Protein AF-A0ABD1I854-F1 (afdb_monomer_lite)

Radius of gyration: 20.21 Å; chains: 1; bounding box: 66×36×42 Å

Structure (mmCIF, N/CA/C/O backbone):
data_AF-A0ABD1I854-F1
#
_entry.id   AF-A0ABD1I854-F1
#
loop_
_atom_site.group_PDB
_atom_site.id
_atom_site.type_symbol
_atom_site.label_atom_id
_atom_site.label_alt_id
_atom_site.label_comp_id
_atom_site.label_asym_id
_atom_site.label_entity_id
_atom_site.label_seq_id
_atom_site.pdbx_PDB_ins_code
_atom_site.Cartn_x
_atom_site.Cartn_y
_atom_site.Cartn_z
_atom_site.occupancy
_atom_site.B_iso_or_equiv
_atom_site.auth_seq_id
_atom_site.auth_comp_id
_atom_site.auth_asym_id
_atom_site.auth_atom_id
_atom_site.pdbx_PDB_model_num
ATOM 1 N N . MET A 1 1 ? -23.327 -10.288 6.228 1.00 50.75 1 MET A N 1
ATOM 2 C CA . MET A 1 1 ? -22.316 -9.327 6.717 1.00 50.75 1 MET A CA 1
ATOM 3 C C . MET A 1 1 ? -22.996 -8.438 7.763 1.00 50.75 1 MET A C 1
ATOM 5 O O . MET A 1 1 ? -23.617 -7.455 7.400 1.00 50.75 1 MET A O 1
ATOM 9 N N . ARG A 1 2 ? -23.024 -8.877 9.032 1.00 57.56 2 ARG A N 1
ATOM 10 C CA . ARG A 1 2 ? -23.837 -8.277 10.121 1.00 57.56 2 ARG A CA 1
ATOM 11 C C . ARG A 1 2 ? -23.048 -7.278 10.988 1.00 57.56 2 ARG A C 1
ATOM 13 O O . ARG A 1 2 ? -23.642 -6.502 11.712 1.00 57.56 2 ARG A O 1
ATOM 20 N N . LEU A 1 3 ? -21.717 -7.284 10.861 1.00 57.09 3 LEU A N 1
ATOM 21 C CA . LEU A 1 3 ? -20.770 -6.491 11.661 1.00 57.09 3 LEU A CA 1
ATOM 22 C C . LEU A 1 3 ? -20.639 -5.019 11.231 1.00 57.09 3 LEU A C 1
ATOM 24 O O . LEU A 1 3 ? -20.014 -4.244 11.939 1.00 57.09 3 LEU A O 1
ATOM 28 N N . LEU A 1 4 ? -21.170 -4.651 10.059 1.00 61.00 4 LEU A N 1
ATOM 29 C CA . LEU A 1 4 ? -21.097 -3.288 9.507 1.00 61.00 4 LEU A CA 1
ATOM 30 C C . LEU A 1 4 ? -22.459 -2.572 9.525 1.00 61.00 4 LEU A C 1
ATOM 32 O O . LEU A 1 4 ? -22.620 -1.545 8.872 1.00 61.00 4 LEU A O 1
ATOM 36 N N . GLN A 1 5 ? -23.465 -3.147 10.191 1.00 66.25 5 GLN A N 1
ATOM 37 C CA . GLN A 1 5 ? -24.782 -2.526 10.317 1.00 66.25 5 GLN A CA 1
ATOM 38 C C . GLN A 1 5 ? -24.764 -1.528 11.473 1.00 66.25 5 GLN A C 1
ATOM 40 O O . GLN A 1 5 ? -24.362 -1.873 12.582 1.00 66.25 5 GLN A O 1
ATOM 45 N N . ASN A 1 6 ? -25.214 -0.301 11.209 1.00 50.88 6 ASN A N 1
ATOM 46 C CA . ASN A 1 6 ? -25.443 0.680 12.265 1.00 50.88 6 ASN A CA 1
ATOM 47 C C . ASN A 1 6 ? -26.523 0.150 13.229 1.00 50.88 6 ASN A C 1
ATOM 49 O O . ASN A 1 6 ? -27.461 -0.511 12.788 1.00 50.88 6 ASN A O 1
ATOM 53 N N . GLU A 1 7 ? -26.375 0.449 14.524 1.00 66.50 7 GLU A N 1
ATOM 54 C CA . GLU A 1 7 ? -27.298 0.059 15.612 1.00 66.50 7 GLU A CA 1
ATOM 55 C C . GLU A 1 7 ? -27.344 -1.439 15.973 1.00 66.50 7 GLU A C 1
ATOM 57 O O . GLU A 1 7 ? -28.276 -1.902 16.629 1.00 66.50 7 GLU A O 1
ATOM 62 N N . VAL A 1 8 ? -26.319 -2.209 15.596 1.00 72.94 8 VAL A N 1
ATOM 63 C CA . VAL A 1 8 ? -26.126 -3.588 16.068 1.00 72.94 8 VAL A CA 1
ATOM 64 C C . VAL A 1 8 ? -24.843 -3.655 16.887 1.00 72.94 8 VAL A C 1
ATOM 66 O O . VAL A 1 8 ? -23.802 -3.175 16.438 1.00 72.94 8 VAL A O 1
ATOM 69 N N . ASP A 1 9 ? -24.904 -4.274 18.068 1.00 74.12 9 ASP A N 1
ATOM 70 C CA . ASP A 1 9 ? -23.722 -4.473 18.905 1.00 74.12 9 ASP A CA 1
ATOM 71 C C . ASP A 1 9 ? -22.624 -5.212 18.131 1.00 74.12 9 ASP A C 1
ATOM 73 O O . ASP A 1 9 ? -22.840 -6.283 17.547 1.00 74.12 9 ASP A O 1
ATOM 77 N N . PHE A 1 10 ? -21.424 -4.632 18.139 1.00 74.94 10 PHE A N 1
ATOM 78 C CA . PHE A 1 10 ? -20.255 -5.225 17.508 1.00 74.94 10 PHE A CA 1
ATOM 79 C C . PHE A 1 10 ? -19.815 -6.461 18.301 1.00 74.94 10 PHE A C 1
ATOM 81 O O . PHE A 1 10 ? -19.092 -6.371 19.290 1.00 74.94 10 PHE A O 1
ATOM 88 N N . ASN A 1 11 ? -20.268 -7.636 17.864 1.00 77.25 11 ASN A N 1
ATOM 89 C CA . ASN A 1 11 ? -19.918 -8.910 18.482 1.00 77.25 11 ASN A CA 1
ATOM 90 C C . ASN A 1 11 ? -18.905 -9.674 17.617 1.00 77.25 11 ASN A C 1
ATOM 92 O O . ASN A 1 11 ? -19.271 -10.380 16.673 1.00 77.25 11 ASN A O 1
ATOM 96 N N . PHE A 1 12 ? -17.623 -9.531 17.955 1.00 78.69 12 PHE A N 1
ATOM 97 C CA . PHE A 1 12 ? -16.522 -10.250 17.317 1.00 78.69 12 PHE A CA 1
ATOM 98 C C . PHE A 1 12 ? -16.339 -11.640 17.943 1.00 78.69 12 PHE A C 1
ATOM 100 O O . PHE A 1 12 ? -15.460 -11.875 18.771 1.00 78.69 12 PHE A O 1
ATOM 107 N N . ASN A 1 13 ? -17.228 -12.556 17.566 1.00 85.38 13 ASN A N 1
ATOM 108 C CA . ASN A 1 13 ? -17.230 -13.931 18.061 1.00 85.38 13 ASN A CA 1
ATOM 109 C C . ASN A 1 13 ? -16.199 -14.826 17.342 1.00 85.38 13 ASN A C 1
ATOM 111 O O . ASN A 1 13 ? -15.531 -14.412 16.393 1.00 85.38 13 ASN A O 1
ATOM 115 N N . GLU A 1 14 ? -16.090 -16.081 17.776 1.00 84.75 14 GLU A N 1
ATOM 116 C CA . GLU A 1 14 ? -15.079 -17.013 17.262 1.00 84.75 14 GLU A CA 1
ATOM 117 C C . GLU A 1 14 ? -15.226 -17.301 15.759 1.00 84.75 14 GLU A C 1
ATOM 119 O O . GLU A 1 14 ? -14.236 -17.321 15.033 1.00 84.75 14 GLU A O 1
ATOM 124 N N . ALA A 1 15 ? -16.458 -17.361 15.244 1.00 82.88 15 ALA A N 1
ATOM 125 C CA . ALA A 1 15 ? -16.704 -17.485 13.806 1.00 82.88 15 ALA A CA 1
ATOM 126 C C . ALA A 1 15 ? -16.188 -16.267 13.009 1.00 82.88 15 ALA A C 1
ATOM 128 O O . ALA A 1 15 ? -15.741 -16.407 11.869 1.00 82.88 15 ALA A O 1
ATOM 129 N N . CYS A 1 16 ? -16.217 -15.062 13.595 1.00 80.62 16 CYS A N 1
ATOM 130 C CA . CYS A 1 16 ? -15.643 -13.863 12.978 1.00 80.62 16 CYS A CA 1
ATOM 131 C C . CYS A 1 16 ? -14.112 -13.916 12.960 1.00 80.62 16 CYS A C 1
ATOM 133 O O . CYS A 1 16 ? -13.509 -13.530 11.957 1.00 80.62 16 CYS A O 1
ATOM 135 N N . LYS A 1 17 ? -13.487 -14.430 14.028 1.00 81.00 17 LYS A N 1
ATOM 136 C CA . LYS A 1 17 ? -12.036 -14.659 14.076 1.00 81.00 17 LYS A CA 1
ATOM 137 C C . LYS A 1 17 ? -11.592 -15.670 13.029 1.00 81.00 17 LYS A C 1
ATOM 139 O O . LYS A 1 17 ? -10.662 -15.383 12.285 1.00 81.00 17 LYS A O 1
ATOM 144 N N . GLU A 1 18 ? -12.271 -16.809 12.923 1.00 83.19 18 GLU A N 1
ATOM 145 C CA . GLU A 1 18 ? -11.964 -17.833 11.918 1.00 83.19 18 GLU A CA 1
ATOM 146 C C . GLU A 1 18 ? -12.084 -17.280 10.493 1.00 83.19 18 GLU A C 1
ATOM 148 O O . GLU A 1 18 ? -11.177 -17.450 9.679 1.00 83.19 18 GLU A O 1
ATOM 153 N N . ALA A 1 19 ? -13.159 -16.541 10.199 1.00 80.56 19 ALA A N 1
ATOM 154 C CA . ALA A 1 19 ? -13.334 -15.893 8.902 1.00 80.56 19 ALA A CA 1
ATOM 155 C C . ALA A 1 19 ? -12.234 -14.856 8.613 1.00 80.56 19 ALA A C 1
ATOM 157 O O . ALA A 1 19 ? -11.747 -14.770 7.485 1.00 80.56 19 ALA A O 1
ATOM 158 N N . PHE A 1 20 ? -11.818 -14.086 9.621 1.00 78.62 20 PHE A N 1
ATOM 159 C CA . PHE A 1 20 ? -10.734 -13.113 9.498 1.00 78.62 20 PHE A CA 1
ATOM 160 C C . PHE A 1 20 ? -9.377 -13.782 9.249 1.00 78.62 20 PHE A C 1
ATOM 162 O O . PHE A 1 20 ? -8.643 -13.359 8.357 1.00 78.62 20 PHE A O 1
ATOM 169 N N . GLN A 1 21 ? -9.063 -14.859 9.973 1.00 80.12 21 GLN A N 1
ATOM 170 C CA . GLN A 1 21 ? -7.835 -15.628 9.761 1.00 80.12 21 GLN A CA 1
ATOM 171 C C . GLN A 1 21 ? -7.821 -16.304 8.387 1.00 80.12 21 GLN A C 1
ATOM 173 O O . GLN A 1 21 ? -6.813 -16.253 7.686 1.00 80.12 21 GLN A O 1
ATOM 178 N N . LEU A 1 22 ? -8.957 -16.846 7.940 1.00 81.44 22 LEU A N 1
ATOM 179 C CA . LEU A 1 22 ? -9.095 -17.399 6.594 1.00 81.44 22 LEU A CA 1
ATOM 180 C C . LEU A 1 22 ? -8.876 -16.332 5.511 1.00 81.44 22 LEU A C 1
ATOM 182 O O . LEU A 1 22 ? -8.257 -16.609 4.486 1.00 81.44 22 LEU A O 1
ATOM 186 N N . LEU A 1 23 ? -9.376 -15.111 5.718 1.00 77.56 23 LEU A N 1
ATOM 187 C CA . LEU A 1 23 ? -9.146 -13.992 4.803 1.00 77.56 23 LEU A CA 1
ATOM 188 C C . LEU A 1 23 ? -7.671 -13.590 4.768 1.00 77.56 23 LEU A C 1
ATOM 190 O O . LEU A 1 23 ? -7.126 -13.455 3.676 1.00 77.56 23 LEU A O 1
ATOM 194 N N . LYS A 1 24 ? -7.019 -13.463 5.932 1.00 76.44 24 LYS A N 1
ATOM 195 C CA . LYS A 1 24 ? -5.570 -13.228 6.021 1.00 76.44 24 LYS A CA 1
ATOM 196 C C . LYS A 1 24 ? -4.798 -14.289 5.246 1.00 76.44 24 LYS A C 1
ATOM 198 O O . LYS A 1 24 ? -3.991 -13.939 4.394 1.00 76.44 24 LYS A O 1
ATOM 203 N N . GLN A 1 25 ? -5.106 -15.565 5.483 1.00 74.56 25 GLN A N 1
ATOM 204 C CA . GLN A 1 25 ? -4.473 -16.680 4.786 1.00 74.56 25 GLN A CA 1
ATOM 205 C C . GLN A 1 25 ? -4.676 -16.573 3.273 1.00 74.56 25 GLN A C 1
ATOM 207 O O . GLN A 1 25 ? -3.716 -16.672 2.521 1.00 74.56 25 GLN A O 1
ATOM 212 N N . LYS A 1 26 ? -5.903 -16.304 2.812 1.00 74.38 26 LYS A N 1
ATOM 213 C CA . LYS A 1 26 ? -6.181 -16.158 1.379 1.00 74.38 26 LYS A CA 1
ATOM 214 C C . LYS A 1 26 ? -5.401 -15.008 0.746 1.00 74.38 26 LYS A C 1
ATOM 216 O O . LYS A 1 26 ? -4.877 -15.192 -0.347 1.00 74.38 26 LYS A O 1
ATOM 221 N N . LEU A 1 27 ? -5.292 -13.868 1.432 1.00 67.12 27 LEU A N 1
ATOM 222 C CA . LEU A 1 27 ? -4.556 -12.692 0.955 1.00 67.12 27 LEU A CA 1
ATOM 223 C C . LEU A 1 27 ? -3.057 -12.950 0.774 1.00 67.12 27 LEU A C 1
ATOM 225 O O . LEU A 1 27 ? -2.457 -12.321 -0.088 1.00 67.12 27 LEU A O 1
ATOM 229 N N . ILE A 1 28 ? -2.472 -13.867 1.550 1.00 66.69 28 ILE A N 1
ATOM 230 C CA . ILE A 1 28 ? -1.047 -14.228 1.460 1.00 66.69 28 ILE A CA 1
ATOM 231 C C . ILE A 1 28 ? -0.779 -15.482 0.613 1.00 66.69 28 ILE A C 1
ATOM 233 O O . ILE A 1 28 ? 0.373 -15.854 0.410 1.00 66.69 28 ILE A O 1
ATOM 237 N N . THR A 1 29 ? -1.824 -16.152 0.118 1.00 58.66 29 THR A N 1
ATOM 238 C CA . THR A 1 29 ? -1.708 -17.357 -0.720 1.00 58.66 29 THR A CA 1
ATOM 239 C C . THR A 1 29 ? -1.984 -17.063 -2.193 1.00 58.66 29 THR A C 1
ATOM 241 O O . THR A 1 29 ? -2.766 -16.177 -2.546 1.00 58.66 29 THR A O 1
ATOM 244 N N . THR A 1 30 ? -1.389 -17.857 -3.082 1.00 47.81 30 THR A N 1
ATOM 245 C CA . THR A 1 30 ? -1.773 -17.892 -4.498 1.00 47.81 30 THR A CA 1
ATOM 246 C C . THR A 1 30 ? -3.263 -18.254 -4.614 1.00 47.81 30 THR A C 1
ATOM 248 O O . THR A 1 30 ? -3.737 -19.129 -3.885 1.00 47.81 30 THR A O 1
ATOM 251 N N . PRO A 1 31 ? -4.054 -17.585 -5.476 1.00 56.50 31 PRO A N 1
ATOM 252 C CA . PRO A 1 31 ? -3.676 -16.762 -6.632 1.00 56.50 31 PRO A CA 1
ATOM 253 C C . PRO A 1 31 ? -3.690 -15.236 -6.387 1.00 56.50 31 PRO A C 1
ATOM 255 O O . PRO A 1 31 ? -3.755 -14.479 -7.352 1.00 56.50 31 PRO A O 1
ATOM 258 N N . ILE A 1 32 ? -3.722 -14.769 -5.129 1.00 59.09 32 ILE A N 1
ATOM 259 C CA . ILE A 1 32 ? -3.833 -13.328 -4.820 1.00 59.09 32 ILE A CA 1
ATOM 260 C C . ILE A 1 32 ? -2.467 -12.634 -4.866 1.00 59.09 32 ILE A C 1
ATOM 262 O O . ILE A 1 32 ? -2.372 -11.547 -5.435 1.00 59.09 32 ILE A O 1
ATOM 266 N N . ILE A 1 33 ? -1.431 -13.280 -4.321 1.00 59.41 33 ILE A N 1
ATOM 267 C CA . ILE A 1 33 ? -0.029 -12.889 -4.512 1.00 59.41 33 ILE A CA 1
ATOM 268 C C . ILE A 1 33 ? 0.542 -13.728 -5.654 1.00 59.41 33 ILE A C 1
ATOM 270 O O . ILE A 1 33 ? 0.610 -14.955 -5.551 1.00 59.41 33 ILE A O 1
ATOM 274 N N . CYS A 1 34 ? 0.927 -13.069 -6.743 1.00 67.88 34 CYS A N 1
ATOM 275 C CA . CYS A 1 34 ? 1.483 -13.704 -7.935 1.00 67.88 34 CYS A CA 1
ATOM 276 C C . CYS A 1 34 ? 2.959 -13.343 -8.119 1.00 67.88 34 CYS A C 1
ATOM 278 O O . CYS A 1 34 ? 3.390 -12.239 -7.785 1.00 67.88 34 CYS A O 1
ATOM 280 N N . SER A 1 35 ? 3.731 -14.266 -8.701 1.00 76.19 35 SER A N 1
ATOM 281 C CA . SER A 1 35 ? 5.072 -13.950 -9.196 1.00 76.19 35 SER A CA 1
ATOM 282 C C . SER A 1 35 ? 4.987 -12.859 -10.272 1.00 76.19 35 SER A C 1
ATOM 284 O O . SER A 1 35 ? 4.054 -12.889 -11.078 1.00 76.19 35 SER A O 1
ATOM 286 N N . PRO A 1 36 ? 5.935 -11.907 -10.298 1.00 82.50 36 PRO A N 1
ATOM 287 C CA . PRO A 1 36 ? 5.929 -10.834 -11.282 1.00 82.50 36 PRO A CA 1
ATOM 288 C C . PRO A 1 36 ? 6.141 -11.386 -12.695 1.00 82.50 36 PRO A C 1
ATOM 290 O O . PRO A 1 36 ? 7.041 -12.196 -12.924 1.00 82.50 36 PRO A O 1
ATOM 293 N N . ASP A 1 37 ? 5.353 -10.901 -13.651 1.00 84.75 37 ASP A N 1
ATOM 294 C CA . ASP A 1 37 ? 5.607 -11.099 -15.076 1.00 84.75 37 ASP A CA 1
ATOM 295 C C . ASP A 1 37 ? 6.385 -9.896 -15.617 1.00 84.75 37 ASP A C 1
ATOM 297 O O . ASP A 1 37 ? 5.823 -8.836 -15.883 1.00 84.75 37 ASP A O 1
ATOM 301 N N . TRP A 1 38 ? 7.694 -10.047 -15.799 1.00 82.94 38 TRP A N 1
ATOM 302 C CA . TRP A 1 38 ? 8.579 -8.971 -16.260 1.00 82.94 38 TRP A CA 1
ATOM 303 C C . TRP A 1 38 ? 8.280 -8.457 -17.680 1.00 82.94 38 TRP A C 1
ATOM 305 O O . TRP A 1 38 ? 8.883 -7.473 -18.112 1.00 82.94 38 TRP A O 1
ATOM 315 N N . SER A 1 39 ? 7.378 -9.110 -18.423 1.00 82.75 39 SER A N 1
ATOM 316 C CA . SER A 1 39 ? 6.902 -8.631 -19.724 1.00 82.75 39 SER A CA 1
ATOM 317 C C . SER A 1 39 ? 5.750 -7.624 -19.625 1.00 82.75 39 SER A C 1
ATOM 319 O O . SER A 1 39 ? 5.453 -6.947 -20.611 1.00 82.75 39 SER A O 1
ATOM 321 N N . LEU A 1 40 ? 5.124 -7.494 -18.450 1.00 84.12 40 LEU A N 1
ATOM 322 C CA . LEU A 1 40 ? 3.976 -6.624 -18.209 1.00 84.12 40 LEU A CA 1
ATOM 323 C C . LEU A 1 40 ? 4.346 -5.390 -17.371 1.00 84.12 40 LEU A C 1
ATOM 325 O O . LEU A 1 40 ? 5.197 -5.464 -16.482 1.00 84.12 40 LEU A O 1
ATOM 329 N N . PRO A 1 41 ? 3.673 -4.246 -17.595 1.00 85.25 41 PRO A N 1
ATOM 330 C CA . PRO A 1 41 ? 3.910 -3.044 -16.809 1.00 85.25 41 PRO A CA 1
ATOM 331 C C . PRO A 1 41 ? 3.416 -3.213 -15.368 1.00 85.25 41 PRO A C 1
ATOM 333 O O . PRO A 1 41 ? 2.318 -3.720 -15.121 1.00 85.25 41 PRO A O 1
ATOM 336 N N . PHE A 1 42 ? 4.213 -2.729 -14.417 1.00 86.69 42 PHE A N 1
ATOM 337 C CA . PHE A 1 42 ? 3.826 -2.646 -13.010 1.00 86.69 42 PHE A CA 1
ATOM 338 C C . PHE A 1 42 ? 2.863 -1.473 -12.759 1.00 86.69 42 PHE A C 1
ATOM 340 O O . PHE A 1 42 ? 2.998 -0.397 -13.340 1.00 86.69 42 PHE A O 1
ATOM 347 N N . GLU A 1 43 ? 1.908 -1.668 -11.850 1.00 87.62 43 GLU A N 1
ATOM 348 C CA . GLU A 1 43 ? 1.030 -0.636 -11.294 1.00 87.62 43 GLU A CA 1
ATOM 349 C C . GLU A 1 43 ? 1.336 -0.495 -9.799 1.00 87.62 43 GLU A C 1
ATOM 351 O O . GLU A 1 43 ? 1.318 -1.476 -9.054 1.00 87.62 43 GLU A O 1
ATOM 356 N N . ILE A 1 44 ? 1.607 0.736 -9.360 1.00 89.06 44 ILE A N 1
ATOM 357 C CA . ILE A 1 44 ? 1.726 1.071 -7.941 1.00 89.06 44 ILE A CA 1
ATOM 358 C C . ILE A 1 44 ? 0.469 1.821 -7.523 1.00 89.06 44 ILE A C 1
ATOM 360 O O . ILE A 1 44 ? 0.086 2.817 -8.137 1.00 89.06 44 ILE A O 1
ATOM 364 N N . MET A 1 45 ? -0.158 1.355 -6.450 1.00 90.31 45 MET A N 1
ATOM 365 C CA . MET A 1 45 ? -1.266 2.037 -5.795 1.00 90.31 45 MET A CA 1
ATOM 366 C C . MET A 1 45 ? -0.813 2.418 -4.393 1.00 90.31 45 MET A C 1
ATOM 368 O O . MET A 1 45 ? -0.412 1.550 -3.629 1.00 90.31 45 MET A O 1
ATOM 372 N N . CYS A 1 46 ? -0.863 3.697 -4.039 1.00 90.12 46 CYS A N 1
ATOM 373 C CA . CYS A 1 46 ? -0.487 4.158 -2.705 1.00 90.12 46 CYS A CA 1
ATOM 374 C C . CYS A 1 46 ? -1.538 5.107 -2.142 1.00 90.12 46 CYS A C 1
ATOM 376 O O . CYS A 1 46 ? -2.302 5.714 -2.892 1.00 90.12 46 CYS A O 1
ATOM 378 N N . ASP A 1 47 ? -1.605 5.174 -0.820 1.00 89.19 47 ASP A N 1
ATOM 379 C CA . ASP A 1 47 ? -2.479 6.091 -0.108 1.00 89.19 47 ASP A CA 1
ATOM 380 C C . ASP A 1 47 ? -1.879 6.461 1.250 1.00 89.19 47 ASP A C 1
ATOM 382 O O . ASP A 1 47 ? -1.040 5.743 1.806 1.00 89.19 47 ASP A O 1
ATOM 386 N N . ALA A 1 48 ? -2.312 7.598 1.781 1.00 88.50 48 ALA A N 1
ATOM 387 C CA . ALA A 1 48 ? -1.858 8.125 3.053 1.00 88.50 48 ALA A CA 1
ATOM 388 C C . ALA A 1 48 ? -3.045 8.422 3.966 1.00 88.50 48 ALA A C 1
ATOM 390 O O . ALA A 1 48 ? -3.954 9.167 3.603 1.00 88.50 48 ALA A O 1
ATOM 391 N N . GLY A 1 49 ? -2.998 7.862 5.168 1.00 86.50 49 GLY A N 1
ATOM 392 C CA . GLY A 1 49 ? -3.917 8.158 6.251 1.00 86.50 49 GLY A CA 1
ATOM 393 C C . GLY A 1 49 ? -3.261 9.070 7.281 1.00 86.50 49 GLY A C 1
ATOM 394 O O . GLY A 1 49 ? -2.124 9.521 7.133 1.00 86.50 49 GLY A O 1
ATOM 395 N N . ASP A 1 50 ? -3.971 9.314 8.378 1.00 85.38 50 ASP A N 1
ATOM 396 C CA . ASP A 1 50 ? -3.457 10.149 9.468 1.00 85.38 50 ASP A CA 1
ATOM 397 C C . ASP A 1 50 ? -2.337 9.479 10.270 1.00 85.38 50 ASP A C 1
ATOM 399 O O . ASP A 1 50 ? -1.545 10.156 10.927 1.00 85.38 50 ASP A O 1
ATOM 403 N N . LEU A 1 51 ? -2.274 8.147 10.220 1.00 82.75 51 LEU A N 1
ATOM 404 C CA . LEU A 1 51 ? -1.416 7.336 11.080 1.00 82.75 51 LEU A CA 1
ATOM 405 C C . LEU A 1 51 ? -0.384 6.518 10.312 1.00 82.75 51 LEU A C 1
ATOM 407 O O . LEU A 1 51 ? 0.672 6.227 10.871 1.00 82.75 51 LEU A O 1
ATOM 411 N N . ALA A 1 52 ? -0.661 6.152 9.063 1.00 87.94 52 ALA A N 1
ATOM 412 C CA . ALA A 1 52 ? 0.217 5.327 8.249 1.00 87.94 52 ALA A CA 1
ATOM 413 C C . ALA A 1 52 ? 0.095 5.668 6.758 1.00 87.94 52 ALA A C 1
ATOM 415 O O . ALA A 1 52 ? -0.857 6.307 6.308 1.00 87.94 52 ALA A O 1
ATOM 416 N N . VAL A 1 53 ? 1.072 5.206 5.986 1.00 88.69 53 VAL A N 1
ATOM 417 C CA . VAL A 1 53 ? 1.007 5.137 4.524 1.00 88.69 53 VAL A CA 1
ATOM 418 C C . VAL A 1 53 ? 0.920 3.681 4.093 1.00 88.69 53 VAL A C 1
ATOM 420 O O . VAL A 1 53 ? 1.543 2.806 4.697 1.00 88.69 53 VAL A O 1
ATOM 423 N N . GLY A 1 54 ? 0.142 3.430 3.046 1.00 88.00 54 GLY A N 1
ATOM 424 C CA . GLY A 1 54 ? -0.025 2.122 2.428 1.00 88.00 54 GLY A CA 1
ATOM 425 C C . GLY A 1 54 ? 0.374 2.166 0.960 1.00 88.00 54 GLY A C 1
ATOM 426 O O . GLY A 1 54 ? 0.118 3.152 0.271 1.00 88.00 54 GLY A O 1
ATOM 427 N N . ALA A 1 55 ? 0.991 1.099 0.469 1.00 89.25 55 ALA A N 1
ATOM 428 C CA . ALA A 1 55 ? 1.365 0.936 -0.925 1.00 89.25 55 ALA A CA 1
ATOM 429 C C . ALA A 1 55 ? 1.172 -0.517 -1.380 1.00 89.25 55 ALA A C 1
ATOM 431 O O . ALA A 1 55 ? 1.353 -1.462 -0.616 1.00 89.25 55 ALA A O 1
ATOM 432 N N . VAL A 1 56 ? 0.798 -0.698 -2.640 1.00 89.75 56 VAL A N 1
ATOM 433 C CA . VAL A 1 56 ? 0.554 -1.993 -3.271 1.00 89.75 56 VAL A CA 1
ATOM 434 C C . VAL A 1 56 ? 1.233 -1.995 -4.628 1.00 89.75 56 VAL A C 1
ATOM 436 O O . VAL A 1 56 ? 1.000 -1.092 -5.432 1.00 89.75 56 VAL A O 1
ATOM 439 N N . LEU A 1 57 ? 2.049 -3.012 -4.878 1.00 88.62 57 LEU A N 1
ATOM 440 C CA . LEU A 1 57 ? 2.619 -3.310 -6.183 1.00 88.62 57 LEU A CA 1
ATOM 441 C C . LEU A 1 57 ? 1.779 -4.399 -6.844 1.00 88.62 57 LEU A C 1
ATOM 443 O O . LEU A 1 57 ? 1.547 -5.452 -6.248 1.00 88.62 57 LEU A O 1
ATOM 447 N N . GLY A 1 58 ? 1.354 -4.179 -8.080 1.00 89.69 58 GLY A N 1
ATOM 448 C CA . GLY A 1 58 ? 0.596 -5.162 -8.840 1.00 89.69 58 GLY A CA 1
ATOM 449 C C . GLY A 1 58 ? 0.823 -5.065 -10.339 1.00 89.69 58 GLY A C 1
ATOM 450 O O . GLY A 1 58 ? 1.5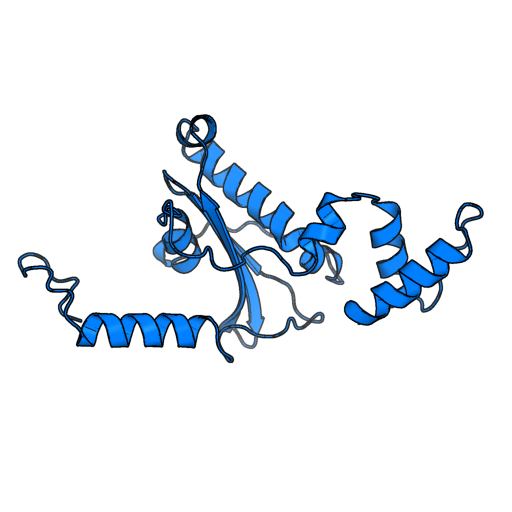90 -4.235 -10.821 1.00 89.69 58 GLY A O 1
ATOM 451 N N . GLN A 1 59 ? 0.141 -5.928 -11.081 1.00 87.44 59 GLN A N 1
ATOM 452 C CA . GLN A 1 59 ? 0.126 -5.950 -12.541 1.00 87.44 59 GLN A CA 1
ATOM 453 C C . GLN A 1 59 ? -1.295 -6.172 -13.044 1.00 87.44 59 GLN A C 1
ATOM 455 O O . GLN A 1 59 ? -2.107 -6.831 -12.390 1.00 87.44 59 GLN A O 1
ATOM 460 N N . LYS A 1 60 ? -1.604 -5.630 -14.223 1.00 86.31 60 LYS A N 1
ATOM 461 C CA . LYS A 1 60 ? -2.868 -5.913 -14.906 1.00 86.31 60 LYS A CA 1
ATOM 462 C C . LYS A 1 60 ? -2.673 -7.031 -15.915 1.00 86.31 60 LYS A C 1
ATOM 464 O O . LYS A 1 60 ? -1.959 -6.851 -16.894 1.00 86.31 60 LYS A O 1
ATOM 469 N N . ILE A 1 61 ? -3.368 -8.142 -15.698 1.00 84.62 61 ILE A N 1
ATOM 470 C CA . ILE A 1 61 ? -3.404 -9.292 -16.604 1.00 84.62 61 ILE A CA 1
ATOM 471 C C . ILE A 1 61 ? -4.860 -9.460 -17.041 1.00 84.62 61 ILE A C 1
ATOM 473 O O . ILE A 1 61 ? -5.752 -9.582 -16.199 1.00 84.62 61 ILE A O 1
ATOM 477 N N . ASP A 1 62 ? -5.122 -9.374 -18.347 1.00 85.38 62 ASP A N 1
ATOM 478 C CA . ASP A 1 62 ? -6.470 -9.458 -18.936 1.00 85.38 62 ASP A CA 1
ATOM 479 C C . ASP A 1 62 ? -7.502 -8.513 -18.286 1.00 85.38 62 ASP A C 1
ATOM 481 O O . ASP A 1 62 ? -8.652 -8.870 -18.023 1.00 85.38 62 ASP A O 1
ATOM 485 N N . GLY A 1 63 ? -7.073 -7.288 -17.966 1.00 82.31 63 GLY A N 1
ATOM 486 C CA . GLY A 1 63 ? -7.916 -6.265 -17.337 1.00 82.31 63 GLY A CA 1
ATOM 487 C C . GLY A 1 63 ? -8.177 -6.466 -15.839 1.00 82.31 63 GLY A C 1
ATOM 488 O O . GLY A 1 63 ? -8.850 -5.634 -15.230 1.00 82.31 63 GLY A O 1
ATOM 489 N N . LYS A 1 64 ? -7.626 -7.519 -15.224 1.00 82.75 64 LYS A N 1
ATOM 490 C CA . LYS A 1 64 ? -7.703 -7.778 -13.780 1.00 82.75 64 LYS A CA 1
ATOM 491 C C . LYS A 1 64 ? -6.386 -7.411 -13.105 1.00 82.75 64 LYS A C 1
ATOM 493 O O . LYS A 1 64 ? -5.320 -7.766 -13.597 1.00 82.75 64 LYS A O 1
ATOM 498 N N . SER A 1 65 ? -6.465 -6.714 -11.975 1.00 81.94 65 SER A N 1
ATOM 499 C CA . SER A 1 65 ? -5.291 -6.390 -11.162 1.00 81.94 65 SER A CA 1
ATOM 500 C C . SER A 1 65 ? -4.927 -7.574 -10.268 1.00 81.94 65 SER A C 1
ATOM 502 O O . SER A 1 65 ? -5.754 -8.032 -9.478 1.00 81.94 65 SER A O 1
ATOM 504 N N . TYR A 1 66 ? -3.688 -8.036 -10.384 1.00 84.06 66 TYR A N 1
ATOM 505 C CA . TYR A 1 66 ? -3.069 -9.028 -9.511 1.00 84.06 66 TYR A CA 1
ATOM 506 C C . TYR A 1 66 ? -2.044 -8.336 -8.633 1.00 84.06 66 TYR A C 1
ATOM 508 O O . TYR A 1 66 ? -1.303 -7.473 -9.108 1.00 84.06 66 TYR A O 1
ATOM 516 N N . VAL A 1 67 ? -2.013 -8.695 -7.353 1.00 84.44 67 VAL A N 1
ATOM 517 C CA . VAL A 1 67 ? -1.055 -8.114 -6.421 1.00 84.44 67 VAL A CA 1
ATOM 518 C C . VAL A 1 67 ? 0.214 -8.951 -6.411 1.00 84.44 67 VAL A C 1
ATOM 520 O O . VAL A 1 67 ? 0.186 -10.176 -6.484 1.00 84.44 67 VAL A O 1
ATOM 523 N N . ILE A 1 68 ? 1.339 -8.256 -6.340 1.00 84.56 68 ILE A N 1
ATOM 524 C CA . ILE A 1 68 ? 2.672 -8.836 -6.213 1.00 84.56 68 ILE A CA 1
ATOM 525 C C . ILE A 1 68 ? 3.182 -8.591 -4.798 1.00 84.56 68 ILE A C 1
ATOM 527 O O . ILE A 1 68 ? 3.735 -9.496 -4.182 1.00 84.56 68 ILE A O 1
ATOM 531 N N . PHE A 1 69 ? 2.973 -7.384 -4.262 1.00 83.62 69 PHE A N 1
ATOM 532 C CA . PHE A 1 69 ? 3.452 -7.036 -2.930 1.00 83.62 69 PHE A CA 1
ATOM 533 C C . PHE A 1 69 ? 2.591 -5.966 -2.251 1.00 83.62 69 PHE A C 1
ATOM 535 O O . PHE A 1 69 ? 2.079 -5.056 -2.905 1.00 83.62 69 PHE A O 1
ATOM 542 N N . TYR A 1 70 ? 2.484 -6.049 -0.926 1.00 84.06 70 TYR A N 1
ATOM 543 C CA . TYR A 1 70 ? 1.867 -5.040 -0.064 1.00 84.06 70 TYR A CA 1
ATOM 544 C C . TYR A 1 70 ? 2.936 -4.429 0.839 1.00 84.06 70 TYR A C 1
ATOM 546 O O . TYR A 1 70 ? 3.735 -5.159 1.408 1.00 84.06 70 TYR A O 1
ATOM 554 N N . ALA A 1 71 ? 2.950 -3.110 0.994 1.00 84.38 71 ALA A N 1
ATOM 555 C CA . ALA A 1 71 ? 3.872 -2.415 1.881 1.00 84.38 71 ALA A CA 1
ATOM 556 C C . ALA A 1 71 ? 3.113 -1.380 2.712 1.00 84.38 71 ALA A C 1
ATOM 558 O O . ALA A 1 71 ? 2.251 -0.664 2.200 1.00 84.38 71 ALA A O 1
ATOM 559 N N . SER A 1 72 ? 3.438 -1.274 3.996 1.00 86.81 72 SER A N 1
ATOM 560 C CA . SER A 1 72 ? 2.857 -0.261 4.877 1.00 86.81 72 SER A CA 1
ATOM 561 C C . SER A 1 72 ? 3.911 0.346 5.798 1.00 86.81 72 SER A C 1
ATOM 563 O O . SER A 1 72 ? 4.947 -0.258 6.086 1.00 86.81 72 SER A O 1
ATOM 565 N N . LYS A 1 73 ? 3.691 1.587 6.231 1.00 85.62 73 LYS A N 1
ATOM 566 C CA . LYS A 1 73 ? 4.575 2.261 7.187 1.00 85.62 73 LYS A CA 1
ATOM 567 C C . LYS A 1 73 ? 3.784 3.183 8.095 1.00 85.62 73 LYS A C 1
ATOM 569 O O . LYS A 1 73 ? 3.163 4.136 7.632 1.00 85.62 73 LYS A O 1
ATOM 574 N N . THR A 1 74 ? 3.889 2.943 9.397 1.00 86.75 74 THR A N 1
ATOM 575 C CA . THR A 1 74 ? 3.380 3.852 10.426 1.00 86.75 74 THR A CA 1
ATOM 576 C C . THR A 1 74 ? 4.146 5.177 10.384 1.00 86.75 74 THR A C 1
ATOM 578 O O . THR A 1 74 ? 5.379 5.203 10.343 1.00 86.75 74 THR A O 1
ATOM 581 N N . LEU A 1 75 ? 3.418 6.291 10.411 1.00 83.38 75 LEU A N 1
ATOM 582 C CA . LEU A 1 75 ? 3.976 7.636 10.458 1.00 83.38 75 LEU A CA 1
ATOM 583 C C . LEU A 1 75 ? 4.541 7.935 11.849 1.00 83.38 75 LEU A C 1
ATOM 585 O O . LEU A 1 75 ? 3.892 7.675 12.871 1.00 83.38 75 LEU A O 1
ATOM 589 N N . ASN A 1 76 ? 5.730 8.537 11.883 1.00 86.44 76 ASN A N 1
ATOM 590 C CA . ASN A 1 76 ? 6.310 9.062 13.119 1.00 86.44 76 ASN A CA 1
ATOM 591 C C . ASN A 1 76 ? 5.623 10.373 13.553 1.00 86.44 76 ASN A C 1
ATOM 593 O O . ASN A 1 76 ? 4.837 10.955 12.805 1.00 86.44 76 ASN A O 1
ATOM 597 N N . GLN A 1 77 ? 5.937 10.866 14.754 1.00 85.56 77 GLN A N 1
ATOM 598 C CA . GLN A 1 77 ? 5.280 12.053 15.314 1.00 85.56 77 GLN A CA 1
ATOM 599 C C . GLN A 1 77 ? 5.383 13.295 14.414 1.00 85.56 77 GLN A C 1
ATOM 601 O O . GLN A 1 77 ? 4.419 14.045 14.303 1.00 85.56 77 GLN A O 1
ATOM 606 N N . ALA A 1 78 ? 6.524 13.508 13.752 1.00 87.06 78 ALA A N 1
ATOM 607 C CA . ALA A 1 78 ? 6.699 14.641 12.848 1.00 87.06 78 ALA A CA 1
ATOM 608 C C . ALA A 1 78 ? 5.850 14.481 11.577 1.00 87.06 78 ALA A C 1
ATOM 610 O O . ALA A 1 78 ? 5.164 15.413 11.177 1.00 87.06 78 ALA A O 1
ATOM 611 N N . GLN A 1 79 ? 5.841 13.282 10.991 1.00 85.69 79 GLN A N 1
ATOM 612 C CA . GLN A 1 79 ? 5.093 12.972 9.771 1.00 85.69 79 GLN A CA 1
ATOM 613 C C . GLN A 1 79 ? 3.575 12.986 9.978 1.00 85.69 79 GLN A C 1
ATOM 615 O O . GLN A 1 79 ? 2.827 13.302 9.058 1.00 85.69 79 GLN A O 1
ATOM 620 N N . ARG A 1 80 ? 3.092 12.676 11.186 1.00 87.19 80 ARG A N 1
ATOM 621 C CA . ARG A 1 80 ? 1.661 12.785 11.522 1.00 87.19 80 ARG A CA 1
ATOM 622 C C . ARG A 1 80 ? 1.153 14.224 11.470 1.00 87.19 80 ARG A C 1
ATOM 624 O O . ARG A 1 80 ? -0.014 14.437 11.146 1.00 87.19 80 ARG A O 1
ATOM 631 N N . ASN A 1 81 ? 2.031 15.188 11.747 1.00 90.56 81 ASN A N 1
ATOM 632 C CA . ASN A 1 81 ? 1.712 16.614 11.717 1.00 90.56 81 ASN A CA 1
ATOM 633 C C . ASN A 1 81 ? 1.744 17.215 10.304 1.00 90.56 81 ASN A C 1
ATOM 635 O O . ASN A 1 81 ? 1.387 18.379 10.152 1.00 90.56 81 ASN A O 1
ATOM 639 N N . TYR A 1 82 ? 2.174 16.453 9.294 1.00 89.56 82 TYR A N 1
ATOM 640 C CA . TYR A 1 82 ? 2.140 16.891 7.902 1.00 89.56 82 TYR A CA 1
ATOM 641 C C . TYR A 1 82 ? 0.706 17.113 7.426 1.00 89.56 82 TYR A C 1
ATOM 643 O O . TYR A 1 82 ? -0.237 16.448 7.884 1.00 89.56 82 TYR A O 1
ATOM 651 N N . ASP A 1 83 ? 0.553 18.031 6.477 1.00 90.88 83 ASP A N 1
ATOM 652 C CA . ASP A 1 83 ? -0.720 18.243 5.812 1.00 90.88 83 ASP A CA 1
ATOM 653 C C . ASP A 1 83 ? -1.093 17.044 4.916 1.00 90.88 83 ASP A C 1
ATOM 655 O O . ASP A 1 83 ? -0.309 16.122 4.664 1.00 90.88 83 ASP A O 1
ATOM 659 N N . THR A 1 84 ? -2.338 17.015 4.446 1.00 86.44 84 THR A N 1
ATOM 660 C CA . THR A 1 84 ? -2.850 15.899 3.641 1.00 86.44 84 THR A CA 1
ATOM 661 C C . THR A 1 84 ? -2.069 15.698 2.339 1.00 86.44 84 THR A C 1
ATOM 663 O O . THR A 1 84 ? -1.925 14.565 1.879 1.00 86.44 84 THR A O 1
ATOM 666 N N . MET A 1 85 ? -1.566 16.768 1.724 1.00 87.62 85 MET A N 1
ATOM 667 C CA . MET A 1 85 ? -0.832 16.688 0.461 1.00 87.62 85 MET A CA 1
ATOM 668 C C . MET A 1 85 ? 0.590 16.177 0.681 1.00 87.62 85 MET A C 1
ATOM 670 O O . MET A 1 85 ? 1.046 15.300 -0.052 1.00 87.62 85 MET A O 1
ATOM 674 N N . GLU A 1 86 ? 1.258 16.654 1.726 1.00 89.25 86 GLU A N 1
ATOM 675 C CA . GLU A 1 86 ? 2.562 16.176 2.178 1.00 89.25 86 GLU A CA 1
ATOM 676 C C . GLU A 1 86 ? 2.514 14.686 2.538 1.00 89.25 86 GLU A C 1
ATOM 678 O O . GLU A 1 86 ? 3.382 13.916 2.124 1.00 89.25 86 GLU A O 1
ATOM 683 N N . LYS A 1 87 ? 1.459 14.241 3.233 1.00 87.75 87 LYS A N 1
ATOM 684 C CA . LYS A 1 87 ? 1.227 12.820 3.540 1.00 87.75 87 LYS A CA 1
ATOM 685 C C . LYS A 1 87 ? 1.054 11.977 2.277 1.00 87.75 87 LYS A C 1
ATOM 687 O O . LYS A 1 87 ? 1.683 10.927 2.152 1.00 87.75 87 LYS A O 1
ATOM 692 N N . LYS A 1 88 ? 0.252 12.440 1.313 1.00 88.44 88 LYS A N 1
ATOM 693 C CA . LYS A 1 88 ? 0.092 11.756 0.018 1.00 88.44 88 LYS A CA 1
ATOM 694 C C . LYS A 1 88 ? 1.414 11.667 -0.742 1.00 88.44 88 LYS A C 1
ATOM 696 O O . LYS A 1 88 ? 1.747 10.605 -1.260 1.00 88.44 88 LYS A O 1
ATOM 701 N N . MET A 1 89 ? 2.197 12.746 -0.762 1.00 90.69 89 MET A N 1
ATOM 702 C CA . MET A 1 89 ? 3.521 12.745 -1.387 1.00 90.69 89 MET A CA 1
ATOM 703 C C . MET A 1 89 ? 4.473 11.767 -0.687 1.00 90.69 89 MET A C 1
ATOM 705 O O . MET A 1 89 ? 5.209 11.038 -1.349 1.00 90.69 89 MET A O 1
ATOM 709 N N . LEU A 1 90 ? 4.417 11.684 0.643 1.00 87.81 90 LEU A N 1
ATOM 710 C CA . LEU A 1 90 ? 5.182 10.708 1.412 1.00 87.81 90 LEU A CA 1
ATOM 711 C C . LEU A 1 90 ? 4.804 9.264 1.050 1.00 87.81 90 LEU A C 1
ATOM 713 O O . LEU A 1 90 ? 5.700 8.432 0.938 1.00 87.81 90 LEU A O 1
ATOM 717 N N . ALA A 1 91 ? 3.521 8.961 0.825 1.00 87.81 91 ALA A N 1
ATOM 718 C CA . ALA A 1 91 ? 3.095 7.639 0.357 1.00 87.81 91 ALA A CA 1
ATOM 719 C C . ALA A 1 91 ? 3.667 7.303 -1.030 1.00 87.81 91 ALA A C 1
ATOM 721 O O . ALA A 1 91 ? 4.128 6.180 -1.243 1.00 87.81 91 ALA A O 1
ATOM 722 N N . VAL A 1 92 ? 3.714 8.283 -1.941 1.00 89.88 92 VAL A N 1
ATOM 723 C CA . VAL A 1 92 ? 4.345 8.122 -3.259 1.00 89.88 92 VAL A CA 1
ATOM 724 C C . VAL A 1 92 ? 5.833 7.818 -3.096 1.00 89.88 92 VAL A C 1
ATOM 726 O O . VAL A 1 92 ? 6.288 6.777 -3.567 1.00 89.88 92 VAL A O 1
ATOM 729 N N . VAL A 1 93 ? 6.582 8.659 -2.376 1.00 90.00 93 VAL A N 1
ATOM 730 C CA . VAL A 1 93 ? 8.025 8.462 -2.143 1.00 90.00 93 VAL A CA 1
ATOM 731 C C . VAL A 1 93 ? 8.298 7.101 -1.504 1.00 90.00 93 VAL A C 1
ATOM 733 O O . VAL A 1 93 ? 9.111 6.336 -2.016 1.00 90.00 93 VAL A O 1
ATOM 736 N N . TYR A 1 94 ? 7.557 6.757 -0.449 1.00 88.44 94 TYR A N 1
ATOM 737 C CA . TYR A 1 94 ? 7.668 5.469 0.231 1.00 88.44 94 TYR A CA 1
ATOM 738 C C . TYR A 1 94 ? 7.425 4.287 -0.717 1.00 88.44 94 TYR A C 1
ATOM 740 O O . TYR A 1 94 ? 8.172 3.311 -0.690 1.00 88.44 94 TYR A O 1
ATOM 748 N N . SER A 1 95 ? 6.412 4.376 -1.585 1.00 89.06 95 SER A N 1
ATOM 749 C CA . SER A 1 95 ? 6.110 3.315 -2.548 1.00 89.06 95 SER A CA 1
ATOM 750 C C . SER A 1 95 ? 7.226 3.120 -3.578 1.00 89.06 95 SER A C 1
ATOM 752 O O . SER A 1 95 ? 7.588 1.983 -3.874 1.00 89.06 95 SER A O 1
ATOM 754 N N . PHE A 1 96 ? 7.832 4.206 -4.069 1.00 87.38 96 PHE A N 1
ATOM 755 C CA . PHE A 1 96 ? 8.971 4.127 -4.983 1.00 87.38 96 PHE A CA 1
ATOM 756 C C . PHE A 1 96 ? 10.203 3.550 -4.297 1.00 87.38 96 PHE A C 1
ATOM 758 O O . PHE A 1 96 ? 10.849 2.686 -4.876 1.00 87.38 96 PHE A O 1
ATOM 765 N N . GLU A 1 97 ? 10.512 3.980 -3.073 1.00 85.62 97 GLU A N 1
ATOM 766 C CA . GLU A 1 97 ? 11.629 3.433 -2.297 1.00 85.62 97 GLU A CA 1
ATOM 767 C C . GLU A 1 97 ? 11.458 1.930 -2.054 1.00 85.62 97 GLU A C 1
ATOM 769 O O . GLU A 1 97 ? 12.402 1.163 -2.244 1.00 85.62 97 GLU A O 1
ATOM 774 N N . LYS A 1 98 ? 10.247 1.496 -1.684 1.00 85.56 98 LYS A N 1
ATOM 775 C CA . LYS A 1 98 ? 9.951 0.086 -1.408 1.00 85.56 98 LYS A CA 1
ATOM 776 C C . LYS A 1 98 ? 9.938 -0.785 -2.656 1.00 85.56 98 LYS A C 1
ATOM 778 O O . LYS A 1 98 ? 10.410 -1.914 -2.602 1.00 85.56 98 LYS A O 1
ATOM 783 N N . PHE A 1 99 ? 9.425 -0.284 -3.775 1.00 87.19 99 PHE A N 1
ATOM 784 C CA . PHE A 1 99 ? 9.287 -1.070 -5.005 1.00 87.19 99 PHE A CA 1
ATOM 785 C C . PHE A 1 99 ? 10.396 -0.824 -6.026 1.00 87.19 99 PHE A C 1
ATOM 787 O O . PHE A 1 99 ? 10.368 -1.411 -7.108 1.00 87.19 99 PHE A O 1
ATOM 794 N N . TRP A 1 100 ? 11.406 -0.022 -5.680 1.00 84.25 100 TRP A N 1
ATOM 795 C CA . TRP A 1 100 ? 12.543 0.299 -6.542 1.00 84.25 100 TRP A CA 1
ATOM 796 C C . TRP A 1 100 ? 13.189 -0.925 -7.218 1.00 84.25 100 TRP A C 1
ATOM 798 O O . TRP A 1 100 ? 13.425 -0.853 -8.426 1.00 84.25 100 TRP A O 1
ATOM 808 N N . PRO A 1 101 ? 13.427 -2.065 -6.527 1.00 81.00 101 PRO A N 1
ATOM 809 C CA . PRO A 1 101 ? 14.017 -3.244 -7.166 1.00 81.00 101 PRO A CA 1
ATOM 810 C C . PRO A 1 101 ? 13.159 -3.809 -8.308 1.00 81.00 101 PRO A C 1
ATOM 812 O O . PRO A 1 101 ? 13.687 -4.140 -9.367 1.00 81.00 101 PRO A O 1
ATOM 815 N N . TYR A 1 102 ? 11.834 -3.850 -8.136 1.00 81.69 102 TYR A N 1
ATOM 816 C CA . TYR A 1 102 ? 10.903 -4.313 -9.171 1.00 81.69 102 TYR A CA 1
ATOM 817 C C . TYR A 1 102 ? 10.823 -3.330 -10.336 1.00 81.69 102 TYR A C 1
ATOM 819 O O . TYR A 1 102 ? 10.808 -3.725 -11.500 1.00 81.69 102 TYR A O 1
ATOM 827 N N . LEU A 1 103 ? 10.816 -2.033 -10.030 1.00 8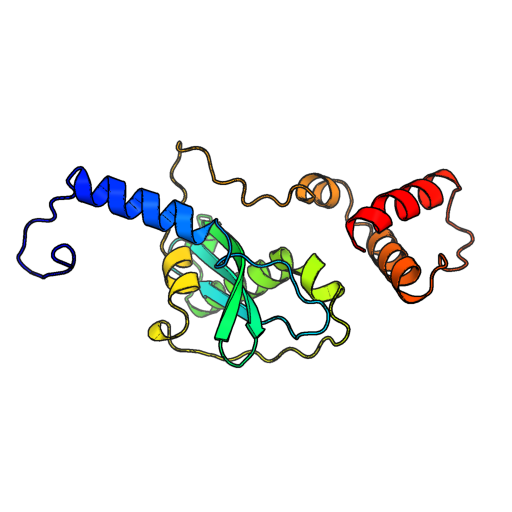0.12 103 LEU A N 1
ATOM 828 C CA . LEU A 1 103 ? 10.728 -0.991 -11.044 1.00 80.12 103 LEU A CA 1
ATOM 829 C C . LEU A 1 103 ? 11.970 -0.933 -11.940 1.00 80.12 103 LEU A C 1
ATOM 831 O O . LEU A 1 103 ? 11.837 -0.690 -13.137 1.00 80.12 103 LEU A O 1
ATOM 835 N N . LEU A 1 104 ? 13.165 -1.183 -11.394 1.00 77.44 104 LEU A N 1
ATOM 836 C CA . LEU A 1 104 ? 14.395 -1.218 -12.189 1.00 77.44 104 LEU A CA 1
ATOM 837 C C . LEU A 1 104 ? 14.486 -2.427 -13.132 1.00 77.44 104 LEU A C 1
ATOM 839 O O . LEU A 1 104 ? 15.189 -2.350 -14.139 1.00 77.44 104 LEU A O 1
ATOM 843 N N . GLY A 1 105 ? 13.813 -3.533 -12.806 1.00 68.88 105 GLY A N 1
ATOM 844 C CA . GLY A 1 105 ? 13.745 -4.714 -13.669 1.00 68.88 105 GLY A CA 1
ATOM 845 C C . GLY A 1 105 ? 12.774 -4.560 -14.846 1.00 68.88 105 GLY A C 1
ATOM 846 O O . GLY A 1 105 ? 12.795 -5.377 -15.767 1.00 68.88 105 GLY A O 1
ATOM 847 N N . SER A 1 106 ? 11.942 -3.512 -14.851 1.00 68.44 106 SER A N 1
ATOM 848 C CA . SER A 1 106 ? 11.038 -3.208 -15.963 1.00 68.44 106 SER A CA 1
ATOM 849 C C . SER A 1 106 ? 11.817 -2.783 -17.209 1.00 68.44 106 SER A C 1
ATOM 851 O O . SER A 1 106 ? 12.701 -1.927 -17.148 1.00 68.44 106 SER A O 1
ATOM 853 N N . ARG A 1 107 ? 11.459 -3.345 -18.372 1.00 59.22 107 ARG A N 1
ATOM 854 C CA . ARG A 1 107 ? 12.066 -2.987 -19.669 1.00 59.22 107 ARG A CA 1
ATOM 855 C C . ARG A 1 107 ? 11.793 -1.542 -20.088 1.00 59.22 107 ARG A C 1
ATOM 857 O O . ARG A 1 107 ? 12.612 -0.957 -20.790 1.00 59.22 107 ARG A O 1
ATOM 864 N N . GLU A 1 108 ? 10.669 -0.976 -19.660 1.00 62.28 108 GLU A N 1
ATOM 865 C CA . GLU A 1 108 ? 10.278 0.402 -19.950 1.00 62.28 108 GLU A CA 1
ATOM 866 C C . GLU A 1 108 ? 9.910 1.118 -18.648 1.00 62.28 108 GLU A C 1
ATOM 868 O O . GLU A 1 108 ? 9.119 0.615 -17.847 1.00 62.28 108 GLU A O 1
ATOM 873 N N . PHE A 1 109 ? 10.484 2.303 -18.432 1.00 62.41 109 PHE A N 1
ATOM 874 C CA . PHE A 1 109 ? 10.188 3.152 -17.277 1.00 62.41 109 PHE A CA 1
ATOM 875 C C . PHE A 1 109 ? 9.228 4.275 -17.686 1.00 62.41 109 PHE A C 1
ATOM 877 O O . PHE A 1 109 ? 9.560 5.458 -17.651 1.00 62.41 109 PHE A O 1
ATOM 884 N N . ASN A 1 110 ? 8.033 3.884 -18.126 1.00 59.88 110 ASN A N 1
ATOM 885 C CA . ASN A 1 110 ? 6.930 4.805 -18.379 1.00 59.88 110 ASN A CA 1
ATOM 886 C C . ASN A 1 110 ? 6.001 4.767 -17.163 1.00 59.88 110 ASN A C 1
ATOM 888 O O . ASN A 1 110 ? 5.338 3.759 -16.926 1.00 59.88 110 ASN A O 1
ATOM 892 N N . TRP A 1 111 ? 5.971 5.844 -16.375 1.00 68.44 111 TRP A N 1
ATOM 893 C CA . TRP A 1 111 ? 5.073 5.960 -15.226 1.00 68.44 111 TRP A CA 1
ATOM 894 C C . TRP A 1 111 ? 4.018 7.036 -15.469 1.00 68.44 111 TRP A C 1
ATOM 896 O O . TRP A 1 111 ? 4.295 8.100 -16.019 1.00 68.44 111 TRP A O 1
ATOM 906 N N . GLU A 1 112 ? 2.795 6.749 -15.037 1.00 67.50 112 GLU A N 1
ATOM 907 C CA . GLU A 1 112 ? 1.666 7.670 -15.092 1.00 67.50 112 GLU A CA 1
ATOM 908 C C . GLU A 1 112 ? 1.021 7.701 -13.705 1.00 67.50 112 GLU A C 1
ATOM 910 O O . GLU A 1 112 ? 0.517 6.683 -13.224 1.00 67.50 112 GLU A O 1
ATOM 915 N N . VAL A 1 113 ? 1.046 8.859 -13.041 1.00 72.06 113 VAL A N 1
ATOM 916 C CA . VAL A 1 113 ? 0.334 9.034 -11.768 1.00 72.06 113 VAL A CA 1
ATOM 917 C C . VAL A 1 113 ? -1.130 9.320 -12.070 1.00 72.06 113 VAL A C 1
ATOM 919 O O . VAL A 1 113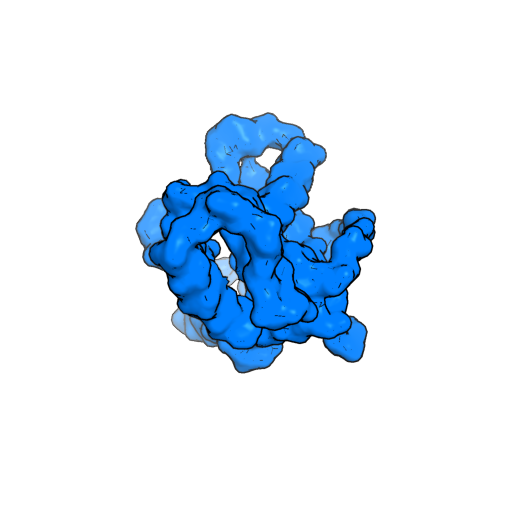 ? -1.464 10.309 -12.720 1.00 72.06 113 VAL A O 1
ATOM 922 N N . LYS A 1 114 ? -2.007 8.447 -11.572 1.00 75.69 114 LYS A N 1
ATOM 923 C CA . LYS A 1 114 ? -3.461 8.604 -11.654 1.00 75.69 114 LYS A CA 1
ATOM 924 C C . LYS A 1 114 ? -4.010 8.846 -10.263 1.00 75.69 114 LYS A C 1
ATOM 926 O O . LYS A 1 114 ? -3.924 7.956 -9.418 1.00 75.69 114 LYS A O 1
ATOM 931 N N . ASP A 1 115 ? -4.608 10.014 -10.053 1.00 73.00 115 ASP A N 1
ATOM 932 C CA . ASP A 1 115 ? -5.439 10.230 -8.873 1.00 73.00 115 ASP A CA 1
ATOM 933 C C . ASP A 1 115 ? -6.720 9.403 -9.027 1.00 73.00 115 ASP A C 1
ATOM 935 O O . ASP A 1 115 ? -7.436 9.503 -10.028 1.00 73.00 115 ASP A O 1
ATOM 939 N N . LYS A 1 116 ? -6.965 8.522 -8.062 1.00 74.88 116 LYS A N 1
ATOM 940 C CA . LYS A 1 116 ? -8.129 7.634 -8.021 1.00 74.88 116 LYS A CA 1
ATOM 941 C C . LYS A 1 116 ? -8.832 7.856 -6.694 1.00 74.88 116 LYS A C 1
ATOM 943 O O . LYS A 1 116 ? -8.185 8.064 -5.668 1.00 74.88 116 LYS A O 1
ATOM 948 N N . ARG A 1 117 ? -10.164 7.776 -6.683 1.00 70.75 117 ARG A N 1
ATOM 949 C CA . ARG A 1 117 ? -10.911 7.910 -5.423 1.00 70.75 117 ARG A CA 1
ATOM 950 C C . ARG A 1 117 ? -10.555 6.744 -4.501 1.00 70.75 117 ARG A C 1
ATOM 952 O O . ARG A 1 117 ? -10.348 5.630 -4.975 1.00 70.75 117 ARG A O 1
ATOM 959 N N . GLY A 1 118 ? -10.576 6.951 -3.182 1.00 59.59 118 GLY A N 1
ATOM 960 C CA . GLY A 1 118 ? -10.292 5.883 -2.205 1.00 59.59 118 GLY A CA 1
ATOM 961 C C . GLY A 1 118 ? -11.172 4.633 -2.382 1.00 59.59 118 GLY A C 1
ATOM 962 O O . GLY A 1 118 ? -10.736 3.514 -2.130 1.00 59.59 118 GLY A O 1
ATOM 963 N N . THR A 1 119 ? -12.378 4.778 -2.953 1.00 59.91 119 THR A N 1
ATOM 964 C CA . THR A 1 119 ? -13.257 3.648 -3.316 1.00 59.91 119 THR A CA 1
ATOM 965 C C . THR A 1 119 ? -12.678 2.724 -4.390 1.00 59.91 119 THR A C 1
ATOM 967 O O . THR A 1 119 ? -13.117 1.581 -4.505 1.00 59.91 119 THR A O 1
ATOM 970 N N . GLU A 1 120 ? -11.718 3.208 -5.174 1.00 64.38 120 GLU A N 1
ATOM 971 C CA . GLU A 1 120 ? -10.998 2.488 -6.228 1.00 64.38 120 GLU A CA 1
ATOM 972 C C . GLU A 1 120 ? -9.619 1.998 -5.748 1.00 64.38 120 GLU A C 1
ATOM 974 O O . GLU A 1 120 ? -9.061 1.087 -6.353 1.00 64.38 120 GLU A O 1
ATOM 979 N N . ASN A 1 121 ? -9.098 2.542 -4.636 1.00 73.31 121 ASN A N 1
ATOM 980 C CA . ASN A 1 121 ? -7.835 2.149 -3.996 1.00 73.31 121 ASN A CA 1
ATOM 981 C C . ASN A 1 121 ? -8.049 1.572 -2.584 1.00 73.31 121 ASN A C 1
ATOM 983 O O . ASN A 1 121 ? -7.379 1.935 -1.620 1.00 73.31 121 ASN A O 1
ATOM 987 N N . LYS A 1 122 ? -9.013 0.652 -2.461 1.00 75.81 122 LYS A N 1
ATOM 988 C CA . LYS A 1 122 ? -9.468 0.132 -1.160 1.00 75.81 122 LYS A CA 1
ATOM 989 C C . LYS A 1 122 ? -8.364 -0.530 -0.339 1.00 75.81 122 LYS A C 1
ATOM 991 O O . LYS A 1 122 ? -8.442 -0.523 0.882 1.00 75.81 122 LYS A O 1
ATOM 996 N N . VAL A 1 123 ? -7.375 -1.145 -0.992 1.00 75.44 123 VAL A N 1
ATOM 997 C CA . VAL A 1 123 ? -6.319 -1.860 -0.269 1.00 75.44 123 VAL A CA 1
ATOM 998 C C . VAL A 1 123 ? -5.291 -0.893 0.304 1.00 75.44 123 VAL A C 1
ATOM 1000 O O . VAL A 1 123 ? -4.987 -0.999 1.487 1.00 75.44 123 VAL A O 1
ATOM 1003 N N . ALA A 1 124 ? -4.807 0.080 -0.475 1.00 69.81 124 ALA A N 1
ATOM 1004 C CA . ALA A 1 124 ? -3.895 1.079 0.074 1.00 69.81 124 ALA A CA 1
ATOM 1005 C C . ALA A 1 124 ? -4.591 1.968 1.120 1.00 69.81 124 ALA A C 1
ATOM 1007 O O . ALA A 1 124 ? -3.976 2.259 2.140 1.00 69.81 124 ALA A O 1
ATOM 1008 N N . ASP A 1 125 ? -5.873 2.312 0.924 1.00 79.12 125 ASP A N 1
ATOM 1009 C CA . ASP A 1 125 ? -6.684 3.018 1.933 1.00 79.12 125 ASP A CA 1
ATOM 1010 C C . ASP A 1 125 ? -6.821 2.198 3.224 1.00 79.12 125 ASP A C 1
ATOM 1012 O O . ASP A 1 125 ? -6.691 2.730 4.322 1.00 79.12 125 ASP A O 1
ATOM 1016 N N . HIS A 1 126 ? -7.027 0.881 3.124 1.00 78.88 126 HIS A N 1
ATOM 1017 C CA . HIS A 1 126 ? -7.061 0.034 4.313 1.00 78.88 126 HIS A CA 1
ATOM 1018 C C . HIS A 1 126 ? -5.702 0.004 5.025 1.00 78.88 126 HIS A C 1
ATOM 1020 O O . HIS A 1 126 ? -5.645 0.207 6.235 1.00 78.88 126 HIS A O 1
ATOM 1026 N N . LEU A 1 127 ? -4.610 -0.198 4.280 1.00 73.81 127 LEU A N 1
ATOM 1027 C CA . LEU A 1 127 ? -3.250 -0.235 4.826 1.00 73.81 127 LEU A CA 1
ATOM 1028 C C . LEU A 1 127 ? -2.846 1.092 5.485 1.00 73.81 127 LEU A C 1
ATOM 1030 O O . LEU A 1 127 ? -2.174 1.085 6.511 1.00 73.81 127 LEU A O 1
ATOM 1034 N N . SER A 1 128 ? -3.287 2.229 4.944 1.00 72.81 128 SER A N 1
ATOM 1035 C CA . SER A 1 128 ? -2.964 3.562 5.466 1.00 72.81 128 SER A CA 1
ATOM 1036 C C . SER A 1 128 ? -3.670 3.898 6.793 1.00 72.81 128 SER A C 1
ATOM 1038 O O . SER A 1 128 ? -3.303 4.846 7.493 1.00 72.81 128 SER A O 1
ATOM 1040 N N . ARG A 1 129 ? -4.668 3.093 7.174 1.00 80.19 129 ARG A N 1
ATOM 1041 C CA . ARG A 1 129 ? -5.437 3.220 8.421 1.00 80.19 129 ARG A CA 1
ATOM 1042 C C . ARG A 1 129 ? -4.961 2.270 9.522 1.00 80.19 129 ARG A C 1
ATOM 1044 O O . ARG A 1 129 ? -5.422 2.395 10.655 1.00 80.19 129 ARG A O 1
ATOM 1051 N N . ILE A 1 130 ? -4.061 1.334 9.214 1.00 74.25 130 ILE A N 1
ATOM 1052 C CA . ILE A 1 130 ? -3.535 0.368 10.183 1.00 74.25 130 ILE A CA 1
ATOM 1053 C C . ILE A 1 130 ? -2.334 0.975 10.911 1.00 74.25 130 ILE A C 1
ATOM 1055 O O . ILE A 1 130 ? -1.338 1.352 10.300 1.00 74.25 130 ILE A O 1
ATOM 1059 N N . THR A 1 131 ? -2.402 1.023 12.240 1.00 56.19 131 THR A N 1
ATOM 1060 C CA . THR A 1 131 ? -1.230 1.230 13.098 1.00 56.19 131 THR A CA 1
ATOM 1061 C C . THR A 1 131 ? -0.615 -0.119 13.436 1.00 56.19 131 THR A C 1
ATOM 1063 O O . THR A 1 131 ? -1.312 -0.974 13.981 1.00 56.19 131 THR A O 1
ATOM 1066 N N . GLN A 1 132 ? 0.677 -0.314 13.169 1.00 55.94 132 GLN A N 1
ATOM 1067 C CA . GLN A 1 132 ? 1.399 -1.441 13.765 1.00 55.94 132 GLN A CA 1
ATOM 1068 C C . GLN A 1 132 ? 1.461 -1.212 15.285 1.00 55.94 132 GLN A C 1
ATOM 1070 O O . GLN A 1 132 ? 2.020 -0.208 15.728 1.00 55.94 132 GLN A O 1
ATOM 1075 N N . GLY A 1 133 ? 0.792 -2.070 16.060 1.00 41.88 133 GLY A N 1
ATOM 1076 C CA . GLY A 1 133 ? 0.833 -2.044 17.522 1.00 41.88 133 GLY A CA 1
ATOM 1077 C C . GLY A 1 133 ? 2.189 -2.513 18.049 1.00 41.88 133 GLY A C 1
ATOM 1078 O O . GLY A 1 133 ? 2.887 -3.279 17.384 1.00 41.88 133 GLY A O 1
ATOM 1079 N N . GLU A 1 134 ? 2.563 -2.049 19.239 1.00 43.19 134 GLU A N 1
ATOM 1080 C CA . GLU A 1 134 ? 3.616 -2.690 20.028 1.00 43.19 134 GLU A CA 1
ATOM 1081 C C . GLU A 1 134 ? 3.121 -4.110 20.381 1.00 43.19 134 GLU A C 1
ATOM 1083 O O . GLU A 1 134 ? 2.054 -4.251 20.967 1.00 43.19 134 GLU A O 1
ATOM 1088 N N . GLU A 1 135 ? 3.863 -5.144 19.971 1.00 44.75 135 GLU A N 1
ATOM 1089 C CA . GLU A 1 135 ? 3.636 -6.574 20.274 1.00 44.75 135 GLU A CA 1
ATOM 1090 C C . GLU A 1 135 ? 2.429 -7.285 19.613 1.00 44.75 135 GLU A C 1
ATOM 1092 O O . GLU A 1 135 ? 1.496 -7.739 20.261 1.00 44.75 135 GLU A O 1
ATOM 1097 N N . GLU A 1 136 ? 2.525 -7.533 18.310 1.00 38.00 136 GLU A N 1
ATOM 1098 C CA . GLU A 1 136 ? 2.210 -8.838 17.697 1.00 38.00 136 GLU A CA 1
ATOM 1099 C C . GLU A 1 136 ? 3.220 -8.986 16.557 1.00 38.00 136 GLU A C 1
ATOM 1101 O O . GLU A 1 136 ? 3.419 -8.009 15.835 1.00 38.00 136 GLU A O 1
ATOM 1106 N N . GLU A 1 137 ? 3.923 -10.126 16.458 1.00 36.03 137 GLU A N 1
ATOM 1107 C CA . GLU A 1 137 ? 5.017 -10.361 15.499 1.00 36.03 137 GLU A CA 1
ATOM 1108 C C . GLU A 1 137 ? 4.727 -9.672 14.165 1.00 36.03 137 GLU A C 1
ATOM 1110 O O . GLU A 1 137 ? 3.839 -10.088 13.415 1.00 36.03 137 GLU A O 1
ATOM 1115 N N . ALA A 1 138 ? 5.432 -8.561 13.917 1.00 38.22 138 ALA A N 1
ATOM 1116 C CA . ALA A 1 138 ? 5.278 -7.809 12.689 1.00 38.22 138 ALA A CA 1
ATOM 1117 C C . ALA A 1 138 ? 5.431 -8.810 11.547 1.00 38.22 138 ALA A C 1
ATOM 1119 O O . ALA A 1 138 ? 6.433 -9.531 11.497 1.00 38.22 138 ALA A O 1
ATOM 1120 N N . ILE A 1 139 ? 4.435 -8.881 10.655 1.00 43.00 139 ILE A N 1
ATOM 1121 C CA . ILE A 1 139 ? 4.617 -9.593 9.390 1.00 43.00 139 ILE A CA 1
ATOM 1122 C C . ILE A 1 139 ? 5.942 -9.065 8.838 1.00 43.00 139 ILE A C 1
ATOM 1124 O O . ILE A 1 139 ? 6.106 -7.840 8.816 1.00 43.00 139 ILE A O 1
ATOM 1128 N N . PRO A 1 140 ? 6.910 -9.931 8.490 1.00 44.56 140 PRO A N 1
ATOM 1129 C CA . PRO A 1 140 ? 8.164 -9.477 7.923 1.00 44.56 140 PRO A CA 1
ATOM 1130 C C . PRO A 1 140 ? 7.874 -8.793 6.577 1.00 44.56 140 PRO A C 1
ATOM 1132 O O . PRO A 1 140 ? 7.929 -9.411 5.523 1.00 44.56 140 PRO A O 1
ATOM 1135 N N . ASP A 1 141 ? 7.546 -7.500 6.624 1.00 46.44 141 ASP A N 1
ATOM 1136 C CA . ASP A 1 141 ? 7.434 -6.583 5.482 1.00 46.44 141 ASP A CA 1
ATOM 1137 C C . ASP A 1 141 ? 8.835 -6.237 4.943 1.00 46.44 141 ASP A C 1
ATOM 1139 O O . ASP A 1 141 ? 8.988 -5.513 3.955 1.00 46.44 141 ASP A O 1
ATOM 1143 N N . ALA A 1 142 ? 9.874 -6.741 5.619 1.00 44.25 142 ALA A N 1
ATOM 1144 C CA . ALA A 1 142 ? 11.234 -6.752 5.135 1.00 44.25 142 ALA A CA 1
ATOM 1145 C C . ALA A 1 142 ? 11.350 -7.764 3.998 1.00 44.25 142 ALA A C 1
ATOM 1147 O O . ALA A 1 142 ? 11.121 -8.964 4.171 1.00 44.25 142 ALA A O 1
ATOM 1148 N N . PHE A 1 143 ? 11.776 -7.281 2.834 1.00 50.28 143 PHE A N 1
ATOM 1149 C CA . PHE A 1 143 ? 12.306 -8.160 1.805 1.00 50.28 143 PHE A CA 1
ATOM 1150 C C . PHE A 1 143 ? 13.383 -9.057 2.443 1.00 50.28 143 PHE A C 1
ATOM 1152 O O . PHE A 1 143 ? 14.206 -8.548 3.209 1.00 50.28 143 PHE A O 1
ATOM 1159 N N . PRO A 1 144 ? 13.474 -10.353 2.099 1.00 48.25 144 PRO A N 1
ATOM 1160 C CA . PRO A 1 144 ? 14.616 -11.185 2.497 1.00 48.25 144 PRO A CA 1
ATOM 1161 C C . PRO A 1 144 ? 15.975 -10.525 2.171 1.00 48.25 144 PRO A C 1
ATOM 1163 O O . PRO A 1 144 ? 16.993 -10.799 2.802 1.00 48.25 144 PRO A O 1
ATOM 1166 N N . GLU A 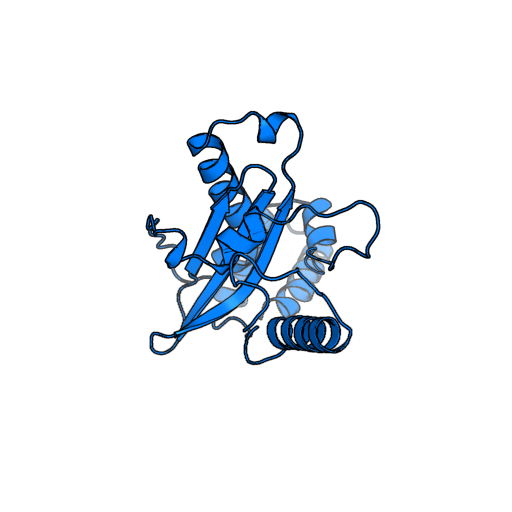1 145 ? 15.972 -9.604 1.205 1.00 44.34 145 GLU A N 1
ATOM 1167 C CA . GLU A 1 145 ? 17.107 -8.850 0.682 1.00 44.34 145 GLU A CA 1
ATOM 1168 C C . GLU A 1 145 ? 17.305 -7.463 1.336 1.00 44.34 145 GLU A C 1
ATOM 1170 O O . GLU A 1 145 ? 18.318 -6.812 1.083 1.00 44.34 145 GLU A O 1
ATOM 1175 N N . GLU A 1 146 ? 16.400 -6.9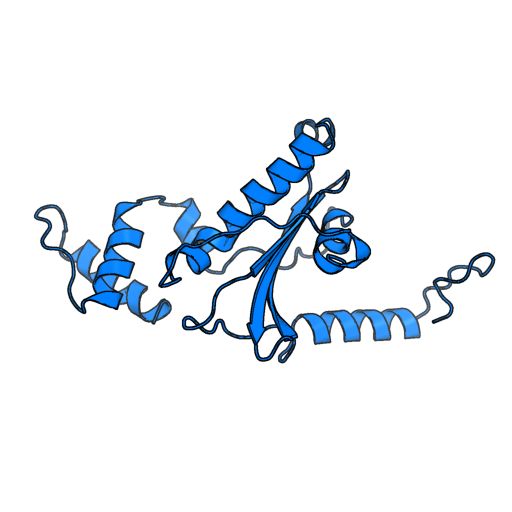82 2.200 1.00 43.38 146 GLU A N 1
ATOM 1176 C CA . GLU A 1 146 ? 16.475 -5.630 2.794 1.00 43.38 146 GLU A CA 1
ATOM 1177 C C . GLU A 1 146 ? 17.740 -5.436 3.655 1.00 43.38 146 GLU A C 1
ATOM 1179 O O . GLU A 1 146 ? 18.344 -4.360 3.670 1.00 43.38 146 GLU A O 1
ATOM 1184 N N . HIS A 1 147 ? 18.228 -6.511 4.287 1.00 44.44 147 HIS A N 1
ATOM 1185 C CA . HIS A 1 147 ? 19.517 -6.544 4.990 1.00 44.44 147 HIS A CA 1
ATOM 1186 C C . HIS A 1 147 ? 20.734 -6.428 4.052 1.00 44.44 147 HIS A C 1
ATOM 1188 O O . HIS A 1 147 ? 21.802 -5.970 4.469 1.00 44.44 147 HIS A O 1
ATOM 1194 N N . LEU A 1 148 ? 20.585 -6.815 2.780 1.00 39.16 148 LEU A N 1
ATOM 1195 C CA . LEU A 1 148 ? 21.610 -6.659 1.747 1.00 39.16 148 LEU A CA 1
ATOM 1196 C C . LEU A 1 148 ? 21.690 -5.196 1.276 1.00 39.16 148 LEU A C 1
ATOM 1198 O O . LEU A 1 148 ? 22.786 -4.671 1.061 1.00 39.16 148 LEU A O 1
ATOM 1202 N N . TYR A 1 149 ? 20.538 -4.523 1.176 1.00 40.62 149 TYR A N 1
ATOM 1203 C CA . TYR A 1 149 ? 20.435 -3.126 0.746 1.00 40.62 149 TYR A CA 1
ATOM 1204 C C . TYR A 1 149 ? 20.791 -2.120 1.848 1.00 40.62 149 TYR A C 1
ATOM 1206 O O . TYR A 1 149 ? 21.420 -1.103 1.549 1.00 40.62 149 TYR A O 1
ATOM 1214 N N . SER A 1 150 ? 20.476 -2.414 3.116 1.00 38.28 150 SER A N 1
ATOM 1215 C CA . SER A 1 150 ? 20.824 -1.539 4.248 1.00 38.28 150 SER A CA 1
ATOM 1216 C C . SER A 1 150 ? 22.332 -1.458 4.502 1.00 38.28 150 SER A C 1
ATOM 1218 O O . SER A 1 150 ? 22.827 -0.432 4.966 1.00 38.28 150 SER A O 1
ATOM 1220 N N . THR A 1 151 ? 23.088 -2.499 4.133 1.00 36.47 151 THR A N 1
ATOM 1221 C CA . THR A 1 151 ? 24.548 -2.517 4.302 1.00 36.47 151 THR A CA 1
ATOM 1222 C C . THR A 1 151 ? 25.297 -1.892 3.129 1.00 36.47 151 THR A C 1
ATOM 1224 O O . THR A 1 151 ? 26.448 -1.482 3.296 1.00 36.47 151 THR A O 1
ATOM 1227 N N . THR A 1 152 ? 24.730 -1.773 1.925 1.00 40.59 152 THR A N 1
ATOM 1228 C CA . THR A 1 152 ? 25.451 -1.099 0.836 1.00 40.59 152 THR A CA 1
ATOM 1229 C C . THR A 1 152 ? 24.531 -0.646 -0.300 1.00 40.59 152 THR A C 1
ATOM 1231 O O . THR A 1 152 ? 24.402 -1.330 -1.315 1.00 40.59 152 THR A O 1
ATOM 1234 N N . MET A 1 153 ? 24.021 0.587 -0.236 1.00 39.06 153 MET A N 1
ATOM 1235 C CA . MET A 1 153 ? 23.738 1.340 -1.462 1.00 39.06 153 MET A CA 1
ATOM 1236 C C . MET A 1 153 ? 25.076 1.573 -2.192 1.00 39.06 153 MET A C 1
ATOM 1238 O O . MET A 1 153 ? 25.757 2.578 -2.010 1.00 39.06 153 MET A O 1
ATOM 1242 N N . ARG A 1 154 ? 25.498 0.614 -3.021 1.00 52.47 154 ARG A N 1
ATOM 1243 C CA . ARG A 1 154 ? 26.445 0.865 -4.112 1.00 52.47 154 ARG A CA 1
ATOM 1244 C C . ARG A 1 154 ? 25.634 0.826 -5.403 1.00 52.47 154 ARG A C 1
ATOM 1246 O O . ARG A 1 154 ? 25.477 -0.258 -5.960 1.00 52.47 154 ARG A O 1
ATOM 1253 N N . PRO A 1 155 ? 25.168 1.983 -5.912 1.00 54.44 155 PRO A N 1
ATOM 1254 C CA . PRO A 1 155 ? 24.455 2.093 -7.190 1.00 54.44 155 PRO A CA 1
ATOM 1255 C C . PRO A 1 155 ? 25.133 1.329 -8.342 1.00 54.44 155 PRO A C 1
ATOM 1257 O O . PRO A 1 155 ? 24.470 0.781 -9.218 1.00 54.44 155 PRO A O 1
ATOM 1260 N N . LYS A 1 156 ? 26.469 1.217 -8.293 1.00 57.44 156 LYS A N 1
ATOM 1261 C CA . LYS A 1 156 ? 27.288 0.455 -9.246 1.00 57.44 156 LYS A CA 1
ATOM 1262 C C . LYS A 1 156 ? 26.973 -1.054 -9.277 1.00 57.44 156 LYS A C 1
ATOM 1264 O O . LYS A 1 156 ? 26.991 -1.636 -10.350 1.00 57.44 156 LYS A O 1
ATOM 1269 N N . LEU A 1 157 ? 26.678 -1.694 -8.141 1.00 58.91 157 LEU A N 1
ATOM 1270 C CA . LEU A 1 157 ? 26.466 -3.152 -8.054 1.00 58.91 157 LEU A CA 1
ATOM 1271 C C . LEU A 1 157 ? 25.149 -3.582 -8.712 1.00 58.91 157 LEU A C 1
ATOM 1273 O O . LEU A 1 157 ? 25.146 -4.509 -9.516 1.00 58.91 157 LEU A O 1
ATOM 1277 N N . ILE A 1 158 ? 24.069 -2.853 -8.427 1.00 58.94 158 ILE A N 1
ATOM 1278 C CA . ILE A 1 158 ? 22.747 -3.074 -9.033 1.00 58.94 158 ILE A CA 1
ATOM 1279 C C . ILE A 1 158 ? 22.813 -2.804 -10.542 1.00 58.94 158 ILE A C 1
ATOM 1281 O O . ILE A 1 158 ? 22.362 -3.617 -11.343 1.00 58.94 158 ILE A O 1
ATOM 1285 N N . SER A 1 159 ? 23.475 -1.713 -10.945 1.00 59.56 159 SER A N 1
ATOM 1286 C CA . SER A 1 159 ? 23.718 -1.408 -12.360 1.00 59.56 159 SER A CA 1
ATOM 1287 C C . SER A 1 159 ? 24.476 -2.532 -13.084 1.00 59.56 159 SER A C 1
ATOM 1289 O O . SER A 1 159 ? 24.132 -2.883 -14.211 1.00 59.56 159 SER A O 1
ATOM 1291 N N . TRP A 1 160 ? 25.477 -3.142 -12.442 1.00 63.69 160 TRP A N 1
ATOM 1292 C CA . TRP A 1 160 ? 26.246 -4.240 -13.034 1.00 63.69 160 TRP A CA 1
ATOM 1293 C C . TRP A 1 160 ? 25.489 -5.565 -13.076 1.00 63.69 160 TRP A C 1
ATOM 1295 O O . TRP A 1 160 ? 25.652 -6.305 -14.044 1.00 63.69 160 TRP A O 1
ATOM 1305 N N . ALA A 1 161 ? 24.662 -5.861 -12.071 1.00 63.09 161 ALA A N 1
ATOM 1306 C CA . ALA A 1 161 ? 23.788 -7.030 -12.083 1.00 63.09 161 ALA A CA 1
ATOM 1307 C C . ALA A 1 161 ? 22.766 -6.944 -13.230 1.00 63.09 161 ALA A C 1
ATOM 1309 O O . ALA A 1 161 ? 22.616 -7.905 -13.981 1.00 63.09 161 ALA A O 1
ATOM 1310 N N . HIS A 1 162 ? 22.156 -5.771 -13.444 1.00 60.66 162 HIS A N 1
ATOM 1311 C CA . HIS A 1 162 ? 21.260 -5.548 -14.584 1.00 60.66 162 HIS A CA 1
ATOM 1312 C C . HIS A 1 162 ? 21.972 -5.652 -15.936 1.00 60.66 162 HIS A C 1
ATOM 1314 O O . HIS A 1 162 ? 21.458 -6.295 -16.848 1.00 60.66 162 HIS A O 1
ATOM 1320 N N . HIS A 1 163 ? 23.173 -5.081 -16.068 1.00 64.69 163 HIS A N 1
ATOM 1321 C CA . HIS A 1 163 ? 23.958 -5.202 -17.300 1.00 64.69 163 HIS A CA 1
ATOM 1322 C C . HIS A 1 163 ? 24.298 -6.668 -17.621 1.00 64.69 163 HIS A C 1
ATOM 1324 O O . HIS A 1 163 ? 24.117 -7.108 -18.755 1.00 64.69 163 HIS A O 1
ATOM 1330 N N . LEU A 1 164 ? 24.717 -7.440 -16.609 1.00 69.94 164 LEU A N 1
ATOM 1331 C CA . LEU A 1 164 ? 25.016 -8.867 -16.748 1.00 69.94 164 LEU A CA 1
ATOM 1332 C C . LEU A 1 164 ? 23.801 -9.670 -17.220 1.00 69.94 164 LEU A C 1
ATOM 1334 O O . LEU A 1 164 ? 23.943 -10.592 -18.014 1.00 69.94 164 LEU A O 1
ATOM 1338 N N . ALA A 1 165 ? 22.616 -9.319 -16.746 1.00 64.62 165 ALA A N 1
ATOM 1339 C CA . ALA A 1 165 ? 21.397 -10.016 -17.105 1.00 64.62 165 ALA A CA 1
ATOM 1340 C C . ALA A 1 165 ? 20.912 -9.752 -18.526 1.00 64.62 165 ALA A C 1
ATOM 1342 O O . ALA A 1 165 ? 20.418 -10.653 -19.198 1.00 64.62 165 ALA A O 1
ATOM 1343 N N . GLN A 1 166 ? 21.045 -8.505 -18.980 1.00 61.44 166 GLN A N 1
ATOM 1344 C CA . GLN A 1 166 ? 20.595 -8.102 -20.308 1.00 61.44 166 GLN A CA 1
ATOM 1345 C C . GLN A 1 166 ? 21.580 -8.512 -21.404 1.00 61.44 166 GLN A C 1
ATOM 1347 O O . GLN A 1 166 ? 21.155 -8.812 -22.516 1.00 61.44 166 GLN A O 1
ATOM 1352 N N . LEU A 1 167 ? 22.883 -8.514 -21.107 1.00 69.38 167 LEU A N 1
ATOM 1353 C CA . LEU A 1 167 ? 23.936 -8.695 -22.111 1.00 69.38 167 LEU A CA 1
ATOM 1354 C C . LEU A 1 167 ? 24.767 -9.970 -21.917 1.00 69.38 167 LEU A C 1
ATOM 1356 O O . LEU A 1 167 ? 25.598 -10.285 -22.761 1.00 69.38 167 LEU A O 1
ATOM 1360 N N . GLY A 1 168 ? 24.569 -10.709 -20.822 1.00 66.62 168 GLY A N 1
ATOM 1361 C CA . GLY A 1 168 ? 25.309 -11.940 -20.519 1.00 66.62 168 GLY A CA 1
ATOM 1362 C C . GLY A 1 168 ? 26.758 -11.722 -20.062 1.00 66.62 168 GLY A C 1
ATOM 1363 O O . GLY A 1 168 ? 27.435 -12.677 -19.675 1.00 66.62 168 GLY A O 1
ATOM 1364 N N . GLU A 1 169 ? 27.239 -10.477 -20.043 1.00 70.31 169 GLU A N 1
ATOM 1365 C CA . GLU A 1 169 ? 28.613 -10.114 -19.697 1.00 70.31 169 GLU A CA 1
ATOM 1366 C C . GLU A 1 169 ? 28.654 -8.961 -18.685 1.00 70.31 169 GLU A C 1
ATOM 1368 O O . GLU A 1 169 ? 27.745 -8.142 -18.616 1.00 70.31 169 GLU A O 1
ATOM 1373 N N . LEU A 1 170 ? 29.705 -8.894 -17.858 1.00 68.88 170 LEU A N 1
ATOM 1374 C CA . LEU A 1 170 ? 29.916 -7.743 -16.968 1.00 68.88 170 LEU A CA 1
ATOM 1375 C C . LEU A 1 170 ? 30.499 -6.567 -17.769 1.00 68.88 170 LEU A C 1
ATOM 1377 O O . LEU A 1 170 ? 31.360 -6.808 -18.618 1.00 68.88 170 LEU A O 1
ATOM 1381 N N . PRO A 1 171 ? 30.166 -5.306 -17.431 1.00 67.12 171 PRO A N 1
ATOM 1382 C CA . PRO A 1 171 ? 30.728 -4.161 -18.133 1.00 67.12 171 PRO A CA 1
ATOM 1383 C C . PRO A 1 171 ? 32.258 -4.119 -17.956 1.00 67.12 171 PRO A C 1
ATOM 1385 O O . PRO A 1 171 ? 32.760 -4.405 -16.856 1.00 67.12 171 PRO A O 1
ATOM 1388 N N . PRO A 1 172 ? 33.023 -3.762 -19.005 1.00 60.50 172 PRO A N 1
ATOM 1389 C CA . PRO A 1 172 ? 34.477 -3.702 -18.947 1.00 60.50 172 PRO A CA 1
ATOM 1390 C C . PRO A 1 172 ? 34.904 -2.491 -18.112 1.00 60.50 172 PRO A C 1
ATOM 1392 O O . PRO A 1 172 ? 35.134 -1.403 -18.626 1.00 60.50 172 PRO A O 1
ATOM 1395 N N . SER A 1 173 ? 34.987 -2.675 -16.794 1.00 60.88 173 SER A N 1
ATOM 1396 C CA . SER A 1 173 ? 35.509 -1.671 -15.868 1.00 60.88 173 SER A CA 1
ATOM 1397 C C . SER A 1 173 ? 36.813 -2.157 -15.221 1.00 60.88 173 SER A C 1
ATOM 1399 O O . SER A 1 173 ? 36.843 -3.270 -14.675 1.00 60.88 173 SER A O 1
ATOM 1401 N N . PRO A 1 174 ? 37.890 -1.345 -15.250 1.00 56.78 174 PRO A N 1
ATOM 1402 C CA . PRO A 1 174 ? 39.177 -1.683 -14.639 1.00 56.78 174 PRO A CA 1
ATOM 1403 C C . PRO A 1 174 ? 39.139 -1.697 -13.099 1.00 56.78 174 PRO A C 1
ATOM 1405 O O . PRO A 1 174 ? 40.092 -2.149 -12.472 1.00 56.78 174 PRO A O 1
ATOM 1408 N N . GLU A 1 175 ? 38.039 -1.261 -12.476 1.00 61.09 175 GLU A N 1
ATOM 1409 C CA . GLU A 1 175 ? 37.902 -1.161 -11.014 1.00 61.09 175 GLU A CA 1
ATOM 1410 C C . GLU A 1 175 ? 37.374 -2.444 -10.337 1.00 61.09 175 GLU A C 1
ATOM 1412 O O . GLU A 1 175 ? 37.289 -2.501 -9.110 1.00 61.09 175 GLU A O 1
ATOM 1417 N N . ILE A 1 176 ? 36.994 -3.486 -11.094 1.00 63.12 176 ILE A N 1
ATOM 1418 C CA . ILE A 1 176 ? 36.281 -4.649 -10.529 1.00 63.12 176 ILE A CA 1
ATOM 1419 C C . ILE A 1 176 ? 37.240 -5.784 -10.164 1.00 63.12 176 ILE A C 1
ATOM 1421 O O . ILE A 1 176 ? 37.782 -6.480 -11.028 1.00 63.12 176 ILE A O 1
ATOM 1425 N N . THR A 1 177 ? 37.376 -6.052 -8.865 1.00 69.19 177 THR A N 1
ATOM 1426 C CA . THR A 1 177 ? 38.182 -7.174 -8.357 1.00 69.19 177 THR A CA 1
ATOM 1427 C C . THR A 1 177 ? 37.503 -8.524 -8.645 1.00 69.19 177 THR A C 1
ATOM 1429 O O . THR A 1 177 ? 36.276 -8.623 -8.670 1.00 69.19 177 THR A O 1
ATOM 1432 N N . ARG A 1 178 ? 38.274 -9.615 -8.800 1.00 66.44 178 ARG A N 1
ATOM 1433 C CA . ARG A 1 178 ? 37.736 -10.980 -9.022 1.00 66.44 178 ARG A CA 1
ATOM 1434 C C . ARG A 1 178 ? 36.667 -11.396 -8.000 1.00 66.44 178 ARG A C 1
ATOM 1436 O O . ARG A 1 178 ? 35.661 -11.977 -8.395 1.00 66.44 178 ARG A O 1
ATOM 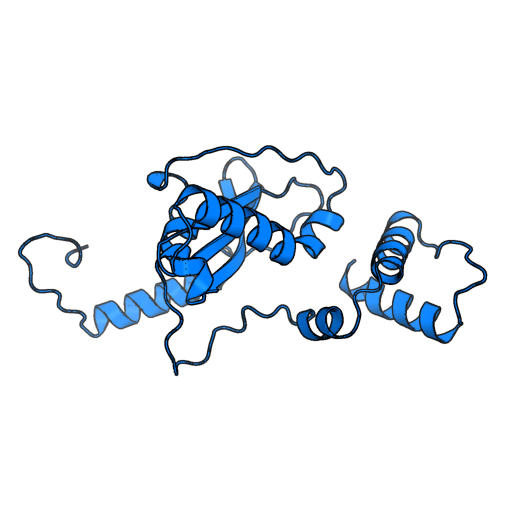1443 N N . ALA A 1 179 ? 36.850 -11.052 -6.723 1.00 67.62 179 ALA A N 1
ATOM 1444 C CA . ALA A 1 179 ? 35.878 -11.342 -5.665 1.00 67.62 179 ALA A CA 1
ATOM 1445 C C . ALA A 1 179 ? 34.528 -10.635 -5.892 1.00 67.62 179 ALA A C 1
ATOM 1447 O O . ALA A 1 179 ? 33.471 -11.234 -5.708 1.00 67.62 179 ALA A O 1
ATOM 1448 N N . GLN A 1 180 ? 34.554 -9.388 -6.370 1.00 61.78 180 GLN A N 1
ATOM 1449 C CA . GLN A 1 180 ? 33.343 -8.632 -6.698 1.00 61.78 180 GLN A CA 1
ATOM 1450 C C . GLN A 1 180 ? 32.631 -9.233 -7.914 1.00 61.78 180 GLN A C 1
ATOM 1452 O O . GLN A 1 180 ? 31.416 -9.380 -7.883 1.00 61.78 180 GLN A O 1
ATOM 1457 N N . LYS A 1 181 ? 33.372 -9.672 -8.945 1.00 66.19 181 LYS A N 1
ATOM 1458 C CA . LYS A 1 181 ? 32.787 -10.374 -10.106 1.00 66.19 181 LYS A CA 1
ATOM 1459 C C . LYS A 1 181 ? 32.081 -11.667 -9.701 1.00 66.19 181 LYS A C 1
ATOM 1461 O O . LYS A 1 181 ? 31.016 -11.967 -10.232 1.00 66.19 181 LYS A O 1
ATOM 1466 N N . PHE A 1 182 ? 32.665 -12.427 -8.774 1.00 68.81 182 PHE A N 1
ATOM 1467 C CA . PHE A 1 182 ? 32.054 -13.656 -8.271 1.00 68.81 182 PHE A CA 1
ATOM 1468 C C . PHE A 1 182 ? 30.773 -13.364 -7.485 1.00 68.81 182 PHE A C 1
ATOM 1470 O O . PHE A 1 182 ? 29.758 -14.010 -7.724 1.00 68.81 182 PHE A O 1
ATOM 1477 N N . LYS A 1 183 ? 30.799 -12.342 -6.620 1.00 65.81 183 LYS A N 1
ATOM 1478 C CA . LYS A 1 183 ? 29.623 -11.898 -5.865 1.00 65.81 183 LYS A CA 1
ATOM 1479 C C . LYS A 1 183 ? 28.482 -11.466 -6.795 1.00 65.81 183 LYS A C 1
ATOM 1481 O O . LYS A 1 183 ? 27.394 -12.009 -6.682 1.00 65.81 183 LYS A O 1
ATOM 1486 N N . ILE A 1 184 ? 28.766 -10.628 -7.797 1.00 64.56 184 ILE A N 1
ATOM 1487 C CA . ILE A 1 184 ? 27.780 -10.179 -8.800 1.00 64.56 184 ILE A CA 1
ATOM 1488 C C . ILE A 1 184 ? 27.180 -11.361 -9.568 1.00 64.56 184 ILE A C 1
ATOM 1490 O O . ILE A 1 184 ? 25.970 -11.432 -9.738 1.00 64.56 184 ILE A O 1
ATOM 1494 N N . LYS A 1 185 ? 28.006 -12.318 -10.013 1.00 65.50 185 LYS A N 1
ATOM 1495 C CA . LYS A 1 185 ? 27.521 -13.510 -10.730 1.00 65.50 185 LYS A CA 1
ATOM 1496 C C . LYS A 1 185 ? 26.714 -14.458 -9.845 1.00 65.50 185 LYS A C 1
ATOM 1498 O O . LYS A 1 185 ? 25.811 -15.118 -10.343 1.00 65.50 185 LYS A O 1
ATOM 1503 N N . SER A 1 186 ? 27.064 -14.569 -8.566 1.00 64.56 186 SER A N 1
ATOM 1504 C CA . SER A 1 186 ? 26.305 -15.366 -7.603 1.00 64.56 186 SER A CA 1
ATOM 1505 C C . SER A 1 186 ? 24.955 -14.723 -7.305 1.00 64.56 186 SER A C 1
ATOM 1507 O O . SER A 1 186 ? 23.958 -15.428 -7.243 1.00 64.56 186 SER A O 1
ATOM 1509 N N . GLU A 1 187 ? 24.930 -13.401 -7.145 1.00 53.41 187 GLU A N 1
ATOM 1510 C CA . GLU A 1 187 ? 23.726 -12.630 -6.835 1.00 53.41 187 GLU A CA 1
ATOM 1511 C C . GLU A 1 187 ? 22.788 -12.537 -8.042 1.00 53.41 187 GLU A C 1
ATOM 1513 O O . GLU A 1 187 ? 21.590 -12.708 -7.877 1.00 53.41 187 GLU A O 1
ATOM 1518 N N . ALA A 1 188 ? 23.312 -12.389 -9.265 1.00 55.12 188 ALA A N 1
ATOM 1519 C CA . ALA A 1 188 ? 22.507 -12.347 -10.489 1.00 55.12 188 ALA A CA 1
ATOM 1520 C C . ALA A 1 188 ? 21.604 -13.581 -10.671 1.00 55.12 188 ALA A C 1
ATOM 1522 O O . ALA A 1 188 ? 20.512 -13.450 -11.202 1.00 55.12 188 ALA A O 1
ATOM 1523 N N . LYS A 1 189 ? 22.001 -14.761 -10.177 1.00 56.59 189 LYS A N 1
ATOM 1524 C CA . LYS A 1 189 ? 21.179 -15.986 -10.241 1.00 56.59 189 LYS A CA 1
ATOM 1525 C C . LYS A 1 189 ? 19.875 -15.919 -9.441 1.00 56.59 189 LYS A C 1
ATOM 1527 O O . LYS A 1 189 ? 19.032 -16.784 -9.613 1.00 56.59 189 LYS A O 1
ATOM 1532 N N . PHE A 1 190 ? 19.746 -14.964 -8.525 1.00 45.16 190 PHE A N 1
ATOM 1533 C CA . PHE A 1 190 ? 18.525 -14.772 -7.742 1.00 45.16 190 PHE A CA 1
ATOM 1534 C C . PHE A 1 190 ? 17.548 -13.801 -8.416 1.00 45.16 190 PHE A C 1
ATOM 1536 O O . PHE A 1 190 ? 16.388 -13.749 -8.025 1.00 45.16 190 PHE A O 1
ATOM 1543 N N . TYR A 1 191 ? 18.001 -13.065 -9.437 1.00 42.19 191 TYR A N 1
ATOM 1544 C CA . TYR A 1 191 ? 17.196 -12.082 -10.165 1.00 42.19 191 TYR A CA 1
ATOM 1545 C C . TYR A 1 191 ? 16.697 -12.594 -11.534 1.00 42.19 191 TYR A C 1
ATOM 1547 O O . TYR A 1 191 ? 15.862 -11.924 -12.139 1.00 42.19 191 TYR A O 1
ATOM 1555 N N . PHE A 1 192 ? 17.187 -13.750 -12.018 1.00 43.41 192 PHE A N 1
ATOM 1556 C CA . PHE A 1 192 ? 16.863 -14.344 -13.330 1.00 43.41 192 PHE A CA 1
ATOM 1557 C C . PHE A 1 192 ? 16.642 -15.852 -13.249 1.00 43.41 192 PHE A C 1
ATOM 1559 O O . PHE A 1 192 ? 17.479 -16.527 -12.606 1.00 43.41 192 PHE A O 1
#

Secondary structure (DSSP, 8-state):
--TT-TTS-----HHHHHHHHHHHHHHHSTTTB----TTS-EEEEEEE-SSEEEEEEEEEETTEEEEEEEEEEEPPHHHHTS-HHHHHHHHHHHHHHHHHHHHHT-S----------TTT-HHHHHHHT----SSS-----S-TTHHHHHH---HHHHHHHHHHHHHSS----TT--HHHHHHHHHHHTTT-

pLDDT: mean 71.01, std 15.41, range [36.03, 90.88]

Foldseek 3Di:
DQQPDPPDPNDCDPVNVVVVVVVVVVCPDPPQADDDDLVFDKDKFWAADLFKIKIWIWTQDPNDTHTNAIDMGTDDPVLSPDDRVSRRVVRVVVRCVLCVLVCVSHPDNDDDDDDDPCVVVVRRVVRNPDDDDDDDPPPCSDDPCNVVVVVDPPVQLSVQLSVCVVPVDGPPDPPADPVSVVVSVVVSVVVD

InterPro domains:
  IPR041577 Reverse transcriptase/retrotransposon-derived protein, RNase H-like domain [PF17919] (12-109)
  IPR043502 DNA/RNA polymerase superfamily [SSF56672] (2-111)

Organism: Salvia divinorum (NCBI:txid28513)

Sequence (192 aa):
MRLLQNEVDFNFNEACKEAFQLLKQKLITTPIICSPDWSLPFEIMCDAGDLAVGAVLGQKIDGKSYVIFYASKTLNQAQRNYDTMEKKMLAVVYSFEKFWPYLLGSREFNWEVKDKRGTENKVADHLSRITQGEEEEAIPDAFPEEHLYSTTMRPKLISWAHHLAQLGELPPSPEITRAQKFKIKSEAKFYF